Protein AF-0000000076463819 (afdb_homodimer)

InterPro domains:
  IPR004518 NTP pyrophosphohydrolase MazG-like domain [PF03819] (33-99)
  IPR025984 dCTP pyrophosphatase 1 [PIRSF029826] (9-116)
  IPR025984 dCTP pyrophosphatase 1 [cd11537] (16-106)

Structure (mmCIF, N/CA/C/O backbone):
data_AF-0000000076463819-model_v1
#
loop_
_entity.id
_entity.type
_entity.pdbx_description
1 polymer 'dCTP pyrophosphatase 1'
#
loop_
_atom_site.group_PDB
_atom_site.id
_atom_site.type_symbol
_atom_site.label_atom_id
_atom_site.label_alt_id
_atom_site.label_comp_id
_atom_site.label_asym_id
_atom_site.label_entity_id
_atom_site.label_seq_id
_atom_site.pdbx_PDB_ins_code
_atom_site.Cartn_x
_atom_site.Cartn_y
_atom_site.Cartn_z
_atom_site.occupancy
_atom_site.B_iso_or_equiv
_atom_site.auth_seq_id
_atom_site.auth_comp_id
_atom_site.auth_asym_id
_atom_site.auth_atom_id
_atom_site.pdbx_PDB_model_num
ATOM 1 N N . MET A 1 1 ? 14.789 9.945 -30.531 1 23.42 1 MET A N 1
ATOM 2 C CA . MET A 1 1 ? 14.75 10.047 -29.062 1 23.42 1 MET A CA 1
ATOM 3 C C . MET A 1 1 ? 13.336 9.859 -28.547 1 23.42 1 MET A C 1
ATOM 5 O O . MET A 1 1 ? 12.445 10.672 -28.812 1 23.42 1 MET A O 1
ATOM 9 N N . ALA A 1 2 ? 12.758 8.703 -28.5 1 31.77 2 ALA A N 1
ATOM 10 C CA . ALA A 1 2 ? 11.336 8.469 -28.234 1 31.77 2 ALA A CA 1
ATOM 11 C C . ALA A 1 2 ? 10.883 9.211 -26.984 1 31.77 2 ALA A C 1
ATOM 13 O O . ALA A 1 2 ? 11.516 9.109 -25.922 1 31.77 2 ALA A O 1
ATOM 14 N N . GLY A 1 3 ? 10.383 10.383 -27.016 1 29.58 3 GLY A N 1
ATOM 15 C CA . GLY A 1 3 ? 9.992 11.273 -25.938 1 29.58 3 GLY A CA 1
ATOM 16 C C . GLY A 1 3 ? 9.273 10.555 -24.812 1 29.58 3 GLY A C 1
ATOM 17 O O . GLY A 1 3 ? 8.547 9.586 -25.047 1 29.58 3 GLY A O 1
ATOM 18 N N . VAL A 1 4 ? 9.969 10.344 -23.641 1 36.56 4 VAL A N 1
ATOM 19 C CA . VAL A 1 4 ? 9.258 9.812 -22.484 1 36.56 4 VAL A CA 1
ATOM 20 C C . VAL A 1 4 ? 7.828 10.352 -22.453 1 36.56 4 VAL A C 1
ATOM 22 O O . VAL A 1 4 ? 7.617 11.562 -22.469 1 36.56 4 VAL A O 1
ATOM 25 N N . PRO A 1 5 ? 6.918 9.758 -23.141 1 43.47 5 PRO A N 1
ATOM 26 C CA . PRO A 1 5 ? 5.59 10.375 -23.234 1 43.47 5 PRO A CA 1
ATOM 27 C C . PRO A 1 5 ? 5.234 11.188 -22 1 43.47 5 PRO A C 1
ATOM 29 O O . PRO A 1 5 ? 5.805 10.977 -20.922 1 43.47 5 PRO A O 1
ATOM 32 N N . PRO A 1 6 ? 4.387 12.211 -21.953 1 44.84 6 PRO A N 1
ATOM 33 C CA . PRO A 1 6 ? 3.912 13.031 -20.828 1 44.84 6 PRO A CA 1
ATOM 34 C C . PRO A 1 6 ? 3.875 12.266 -19.516 1 44.84 6 PRO A C 1
ATOM 36 O O . PRO A 1 6 ? 3.836 11.031 -19.516 1 44.84 6 PRO A O 1
ATOM 39 N N . GLU A 1 7 ? 4.039 12.984 -18.188 1 50.31 7 GLU A N 1
ATOM 40 C CA . GLU A 1 7 ? 4.324 12.492 -16.844 1 50.31 7 GLU A CA 1
ATOM 41 C C . GLU A 1 7 ? 3.453 11.289 -16.5 1 50.31 7 GLU A C 1
ATOM 43 O O . GLU A 1 7 ? 2.242 11.43 -16.312 1 50.31 7 GLU A O 1
ATOM 48 N N . ALA A 1 8 ? 3.568 10.219 -17.203 1 59.12 8 ALA A N 1
ATOM 49 C CA . ALA A 1 8 ? 2.75 9.008 -17.156 1 59.12 8 ALA A CA 1
ATOM 50 C C . ALA A 1 8 ? 2.441 8.609 -15.711 1 59.12 8 ALA A C 1
ATOM 52 O O . ALA A 1 8 ? 3.348 8.516 -14.883 1 59.12 8 ALA A O 1
ATOM 53 N N . HIS A 1 9 ? 1.231 9.07 -15.172 1 87.88 9 HIS A N 1
ATOM 54 C CA . HIS A 1 9 ? 0.731 8.664 -13.859 1 87.88 9 HIS A CA 1
ATOM 55 C C . HIS A 1 9 ? 0.657 7.148 -13.742 1 87.88 9 HIS A C 1
ATOM 57 O O . HIS A 1 9 ? 0.144 6.477 -14.641 1 87.88 9 HIS A O 1
ATOM 63 N N . VAL A 1 10 ? 1.461 6.645 -12.789 1 96.19 10 VAL A N 1
ATOM 64 C CA . VAL A 1 10 ? 1.474 5.203 -12.555 1 96.19 10 VAL A CA 1
ATOM 65 C C . VAL A 1 10 ? 0.136 4.766 -11.961 1 96.19 10 VAL A C 1
ATOM 67 O O . VAL A 1 10 ? -0.313 5.312 -10.953 1 96.19 10 VAL A O 1
ATOM 70 N N . SER A 1 11 ? -0.501 3.82 -12.656 1 97.69 11 SER A N 1
ATOM 71 C CA . SER A 1 11 ? -1.783 3.316 -12.18 1 97.69 11 SER A CA 1
ATOM 72 C C . SER A 1 11 ? -1.617 1.989 -11.445 1 97.69 11 SER A C 1
ATOM 74 O O . SER A 1 11 ? -0.628 1.282 -11.648 1 97.69 11 SER A O 1
ATOM 76 N N . LEU A 1 12 ? -2.617 1.674 -10.633 1 98.31 12 LEU A N 1
ATOM 77 C CA . LEU A 1 12 ? -2.6 0.397 -9.93 1 98.31 12 LEU A CA 1
ATOM 78 C C . LEU A 1 12 ? -2.68 -0.768 -10.914 1 98.31 12 LEU A C 1
ATOM 80 O O . LEU A 1 12 ? -2.037 -1.801 -10.711 1 98.31 12 LEU A O 1
ATOM 84 N N . ASP A 1 13 ? -3.432 -0.617 -11.977 1 97.25 13 ASP A N 1
ATOM 85 C CA . ASP A 1 13 ? -3.537 -1.647 -13.008 1 97.25 13 ASP A CA 1
ATOM 86 C C . ASP A 1 13 ? -2.189 -1.884 -13.688 1 97.25 13 ASP A C 1
ATOM 88 O O . ASP A 1 13 ? -1.833 -3.023 -13.992 1 97.25 13 ASP A O 1
ATOM 92 N N . GLN A 1 14 ? -1.523 -0.827 -13.945 1 97.5 14 GLN A N 1
ATOM 93 C CA . GLN A 1 14 ? -0.197 -0.943 -14.539 1 97.5 14 GLN A CA 1
ATOM 94 C C . GLN A 1 14 ? 0.743 -1.738 -13.641 1 97.5 14 GLN A C 1
ATOM 96 O O . GLN A 1 14 ? 1.461 -2.625 -14.109 1 97.5 14 GLN A O 1
ATOM 101 N N . LEU A 1 15 ? 0.765 -1.423 -12.367 1 98.38 15 LEU A N 1
ATOM 102 C CA . LEU A 1 15 ? 1.621 -2.135 -11.43 1 98.38 15 LEU A CA 1
ATOM 103 C C . LEU A 1 15 ? 1.223 -3.604 -11.336 1 98.38 15 LEU A C 1
ATOM 105 O O . LEU A 1 15 ? 2.086 -4.48 -11.25 1 98.38 15 LEU A O 1
ATOM 109 N N . LYS A 1 16 ? -0.072 -3.84 -11.336 1 98.25 16 LYS A N 1
ATOM 110 C CA . LYS A 1 16 ? -0.572 -5.211 -11.336 1 98.25 16 LYS A CA 1
ATOM 111 C C . LYS A 1 16 ? -0.005 -6.004 -12.508 1 98.25 16 LYS A C 1
ATOM 113 O O . LYS A 1 16 ? 0.482 -7.125 -12.328 1 98.25 16 LYS A O 1
ATOM 118 N N . GLN A 1 17 ? -0.078 -5.438 -13.641 1 98 17 GLN A N 1
ATOM 119 C CA . GLN A 1 17 ? 0.407 -6.102 -14.852 1 98 17 GLN A CA 1
ATOM 120 C C . GLN A 1 17 ? 1.916 -6.32 -14.781 1 98 17 GLN A C 1
ATOM 122 O O . GLN A 1 17 ? 2.41 -7.391 -15.148 1 98 17 GLN A O 1
ATOM 127 N N . ILE A 1 18 ? 2.607 -5.328 -14.359 1 97.94 18 ILE A N 1
ATOM 128 C CA . ILE A 1 18 ? 4.059 -5.41 -14.234 1 97.94 18 ILE A CA 1
ATOM 129 C C . ILE A 1 18 ? 4.434 -6.539 -13.281 1 97.94 18 ILE A C 1
ATOM 131 O O . ILE A 1 18 ? 5.301 -7.359 -13.586 1 97.94 18 ILE A O 1
ATOM 135 N N . MET A 1 19 ? 3.777 -6.609 -12.141 1 97.81 19 MET A N 1
ATOM 136 C CA . MET A 1 19 ? 4.098 -7.617 -11.133 1 97.81 19 MET A CA 1
ATOM 137 C C . MET A 1 19 ? 3.727 -9.016 -11.625 1 97.81 19 MET A C 1
ATOM 139 O O . MET A 1 19 ? 4.414 -9.984 -11.312 1 97.81 19 MET A O 1
ATOM 143 N N . ASP A 1 20 ? 2.615 -9.086 -12.352 1 97.25 20 ASP A N 1
ATOM 144 C CA . ASP A 1 20 ? 2.219 -10.359 -12.938 1 97.25 20 ASP A CA 1
ATOM 145 C C . ASP A 1 20 ? 3.279 -10.867 -13.914 1 97.25 20 ASP A C 1
ATOM 147 O O . ASP A 1 20 ? 3.691 -12.031 -13.836 1 97.25 20 ASP A O 1
ATOM 151 N N . GLU A 1 21 ? 3.691 -10.008 -14.773 1 97 21 GLU A N 1
ATOM 152 C CA . GLU A 1 21 ? 4.719 -10.367 -15.75 1 97 21 GLU A CA 1
ATOM 153 C C . GLU A 1 21 ? 6.035 -10.719 -15.062 1 97 21 GLU A C 1
ATOM 155 O O . GLU A 1 21 ? 6.703 -11.68 -15.445 1 97 21 GLU A O 1
ATOM 160 N N . PHE A 1 22 ? 6.426 -9.945 -14.094 1 96.62 22 PHE A N 1
ATOM 161 C CA . PHE A 1 22 ? 7.645 -10.164 -13.328 1 96.62 22 PHE A CA 1
ATOM 162 C C . PHE A 1 22 ? 7.652 -11.555 -12.711 1 96.62 22 PHE A C 1
ATOM 164 O O . PHE A 1 22 ? 8.656 -12.266 -12.773 1 96.62 22 PHE A O 1
ATOM 171 N N . ALA A 1 23 ? 6.523 -11.938 -12.109 1 95.88 23 ALA A N 1
ATOM 172 C CA . ALA A 1 23 ? 6.395 -13.242 -11.477 1 95.88 23 ALA A CA 1
ATOM 173 C C . ALA A 1 23 ? 6.434 -14.359 -12.516 1 95.88 23 ALA A C 1
ATOM 175 O O . ALA A 1 23 ? 7.102 -15.375 -12.32 1 95.88 23 ALA A O 1
ATOM 176 N N . LYS A 1 24 ? 5.758 -14.195 -13.641 1 95.62 24 LYS A N 1
ATOM 177 C CA . LYS A 1 24 ? 5.691 -15.195 -14.703 1 95.62 24 LYS A CA 1
ATOM 178 C C . LYS A 1 24 ? 7.07 -15.453 -15.305 1 95.62 24 LYS A C 1
ATOM 180 O O . LYS A 1 24 ? 7.465 -16.609 -15.492 1 95.62 24 LYS A O 1
ATOM 185 N N . GLU A 1 25 ? 7.758 -14.422 -15.508 1 95.62 25 GLU A N 1
ATOM 186 C CA . GLU A 1 25 ? 9.062 -14.508 -16.156 1 95.62 25 GLU A CA 1
ATOM 187 C C . GLU A 1 25 ? 10.062 -15.273 -15.281 1 95.62 25 GLU A C 1
ATOM 189 O O . GLU A 1 25 ? 11.07 -15.766 -15.781 1 95.62 25 GLU A O 1
ATOM 194 N N . ARG A 1 26 ? 9.773 -15.43 -14.016 1 95.44 26 ARG A N 1
ATOM 195 C CA . ARG A 1 26 ? 10.711 -16.016 -13.07 1 95.44 26 ARG A CA 1
ATOM 196 C C . ARG A 1 26 ? 10.109 -17.266 -12.422 1 95.44 26 ARG A C 1
ATOM 198 O O . ARG A 1 26 ? 10.688 -17.828 -11.484 1 95.44 26 ARG A O 1
ATOM 205 N N . ASP A 1 27 ? 8.922 -17.625 -12.852 1 93.62 27 ASP A N 1
ATOM 206 C CA . ASP A 1 27 ? 8.195 -18.797 -12.352 1 93.62 27 ASP A CA 1
ATOM 207 C C . ASP A 1 27 ? 7.953 -18.672 -10.844 1 93.62 27 ASP A C 1
ATOM 209 O O . ASP A 1 27 ? 8.156 -19.641 -10.102 1 93.62 27 ASP A O 1
ATOM 213 N N . TRP A 1 28 ? 7.633 -17.484 -10.422 1 93.88 28 TRP A N 1
ATOM 214 C CA . TRP A 1 28 ? 7.41 -17.203 -9.008 1 93.88 28 TRP A CA 1
ATOM 215 C C . TRP A 1 28 ? 5.934 -17.359 -8.648 1 93.88 28 TRP A C 1
ATOM 217 O O . TRP A 1 28 ? 5.574 -17.391 -7.465 1 93.88 28 TRP A O 1
ATOM 227 N N . GLU A 1 29 ? 5.051 -17.547 -9.602 1 92.44 29 GLU A N 1
ATOM 228 C CA . GLU A 1 29 ? 3.607 -17.578 -9.375 1 92.44 29 GLU A CA 1
ATOM 229 C C . GLU A 1 29 ? 3.225 -18.688 -8.398 1 92.44 29 GLU A C 1
ATOM 231 O O . GLU A 1 29 ? 2.316 -18.516 -7.582 1 92.44 29 GLU A O 1
ATOM 236 N N . GLN A 1 30 ? 3.887 -19.766 -8.516 1 90.38 30 GLN A N 1
ATOM 237 C CA . GLN A 1 30 ? 3.578 -20.922 -7.688 1 90.38 30 GLN A CA 1
ATOM 238 C C . GLN A 1 30 ? 3.812 -20.625 -6.211 1 90.38 30 GLN A C 1
ATOM 240 O O . GLN A 1 30 ? 3.246 -21.281 -5.34 1 90.38 30 GLN A O 1
ATOM 245 N N . PHE A 1 31 ? 4.68 -19.594 -5.898 1 89.38 31 PHE A N 1
ATOM 246 C CA . PHE A 1 31 ? 5.016 -19.234 -4.527 1 89.38 31 PHE A CA 1
ATOM 247 C C . PHE A 1 31 ? 4.164 -18.047 -4.062 1 89.38 31 PHE A C 1
ATOM 249 O O . PHE A 1 31 ? 4.207 -17.672 -2.891 1 89.38 31 PHE A O 1
ATOM 256 N N . HIS A 1 32 ? 3.387 -17.516 -4.984 1 91.94 32 HIS A N 1
ATOM 257 C CA . HIS A 1 32 ? 2.639 -16.312 -4.664 1 91.94 32 HIS A CA 1
ATOM 258 C C . HIS A 1 32 ? 1.216 -16.641 -4.227 1 91.94 32 HIS A C 1
ATOM 260 O O . HIS A 1 32 ? 0.252 -16.266 -4.898 1 91.94 32 HIS A O 1
ATOM 266 N N . SER A 1 33 ? 1.142 -17.266 -3.016 1 94.69 33 SER A N 1
ATOM 267 C CA . SER A 1 33 ? -0.163 -17.406 -2.377 1 94.69 33 SER A CA 1
ATOM 268 C C . SER A 1 33 ? -0.515 -16.156 -1.572 1 94.69 33 SER A C 1
ATOM 270 O O . SER A 1 33 ? 0.374 -15.422 -1.136 1 94.69 33 SER A O 1
ATOM 272 N N . PRO A 1 34 ? -1.796 -15.938 -1.346 1 96.88 34 PRO A N 1
ATOM 273 C CA . PRO A 1 34 ? -2.197 -14.758 -0.57 1 96.88 34 PRO A CA 1
ATOM 274 C C . PRO A 1 34 ? -1.528 -14.703 0.801 1 96.88 34 PRO A C 1
ATOM 276 O O . PRO A 1 34 ? -1.049 -13.641 1.212 1 96.88 34 PRO A O 1
ATOM 279 N N . ARG A 1 35 ? -1.361 -15.773 1.464 1 95.31 35 ARG A N 1
ATOM 280 C CA . ARG A 1 35 ? -0.749 -15.773 2.789 1 95.31 35 ARG A CA 1
ATOM 281 C C . ARG A 1 35 ? 0.743 -15.469 2.703 1 95.31 35 ARG A C 1
ATOM 283 O O . ARG A 1 35 ? 1.284 -14.742 3.535 1 95.31 35 ARG A O 1
ATOM 290 N N . ASN A 1 36 ? 1.399 -16.109 1.697 1 96 36 ASN A N 1
ATOM 291 C CA . ASN A 1 36 ? 2.814 -15.812 1.511 1 96 36 ASN A CA 1
ATOM 292 C C . ASN A 1 36 ? 3.041 -14.336 1.211 1 96 36 ASN A C 1
ATOM 294 O O . ASN A 1 36 ? 3.965 -13.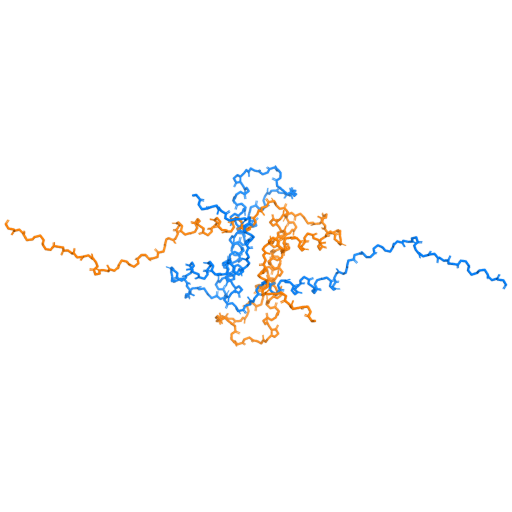727 1.749 1 96 36 ASN A O 1
ATOM 298 N N . LEU A 1 37 ? 2.234 -13.82 0.36 1 97.94 37 LEU A N 1
ATOM 299 C CA . LEU A 1 37 ? 2.357 -12.414 -0.016 1 97.94 37 LEU A CA 1
ATOM 300 C C . LEU A 1 37 ? 2.045 -11.508 1.167 1 97.94 37 LEU A C 1
ATOM 302 O O . LEU A 1 37 ? 2.684 -10.469 1.342 1 97.94 37 LEU A O 1
ATOM 306 N N . LEU A 1 38 ? 1.072 -11.898 1.993 1 98.25 38 LEU A N 1
ATOM 307 C CA . LEU A 1 38 ? 0.79 -11.148 3.211 1 98.25 38 LEU A CA 1
ATOM 308 C C . LEU A 1 38 ? 2.002 -11.133 4.137 1 98.25 38 LEU A C 1
ATOM 310 O O . LEU A 1 38 ? 2.344 -10.102 4.707 1 98.25 38 LEU A O 1
ATOM 314 N N . LEU A 1 39 ? 2.633 -12.289 4.277 1 97.88 39 LEU A N 1
ATOM 315 C CA . LEU A 1 39 ? 3.822 -12.367 5.117 1 97.88 39 LEU A CA 1
ATOM 316 C C . LEU A 1 39 ? 4.93 -11.469 4.574 1 97.88 39 LEU A C 1
ATOM 318 O O . LEU A 1 39 ? 5.609 -10.781 5.344 1 97.88 39 LEU A O 1
ATOM 322 N N . ALA A 1 40 ? 5.117 -11.484 3.289 1 98.25 40 ALA A N 1
ATOM 323 C CA . ALA A 1 40 ? 6.082 -10.586 2.66 1 98.25 40 ALA A CA 1
ATOM 324 C C . ALA A 1 40 ? 5.738 -9.125 2.938 1 98.25 40 ALA A C 1
ATOM 326 O O . ALA A 1 40 ? 6.617 -8.328 3.277 1 98.25 40 ALA A O 1
ATOM 327 N N . LEU A 1 41 ? 4.457 -8.766 2.781 1 98.75 41 LEU A N 1
ATOM 328 C CA . LEU A 1 41 ? 3.988 -7.406 3.043 1 98.75 41 LEU A CA 1
ATOM 329 C C .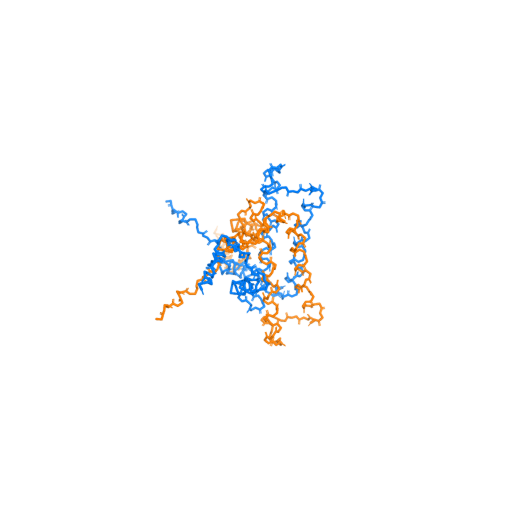 LEU A 1 41 ? 4.305 -6.992 4.477 1 98.75 41 LEU A C 1
ATOM 331 O O . LEU A 1 41 ? 4.828 -5.902 4.711 1 98.75 41 LEU A O 1
ATOM 335 N N . VAL A 1 42 ? 4.031 -7.91 5.43 1 98.75 42 VAL A N 1
ATOM 336 C CA . VAL A 1 42 ? 4.316 -7.645 6.836 1 98.75 42 VAL A CA 1
ATOM 337 C C . VAL A 1 42 ? 5.816 -7.422 7.027 1 98.75 42 VAL A C 1
ATOM 339 O O . VAL A 1 42 ? 6.227 -6.496 7.73 1 98.75 42 VAL A O 1
ATOM 342 N N . GLY A 1 43 ? 6.621 -8.211 6.406 1 98.69 43 GLY A N 1
ATOM 343 C CA . GLY A 1 43 ? 8.062 -8.023 6.465 1 98.69 43 GLY A CA 1
ATOM 344 C C . GLY A 1 43 ? 8.508 -6.672 5.941 1 98.69 43 GLY A C 1
ATOM 345 O O . GLY A 1 43 ? 9.328 -5.996 6.574 1 98.69 43 GLY A O 1
ATOM 346 N N . GLU A 1 44 ? 7.961 -6.293 4.797 1 98.81 44 GLU A N 1
ATOM 347 C CA . GLU A 1 44 ? 8.352 -5.02 4.191 1 98.81 44 GLU A CA 1
ATOM 348 C C . GLU A 1 44 ? 7.898 -3.842 5.051 1 98.81 44 GLU A C 1
ATOM 350 O O . GLU A 1 44 ? 8.578 -2.812 5.105 1 98.81 44 GLU A O 1
ATOM 355 N N . VAL A 1 45 ? 6.73 -3.932 5.664 1 98.81 45 VAL A N 1
ATOM 356 C CA . VAL A 1 45 ? 6.285 -2.881 6.574 1 98.81 45 VAL A CA 1
ATOM 357 C C . VAL A 1 45 ? 7.219 -2.807 7.777 1 98.81 45 VAL A C 1
ATOM 359 O O . VAL A 1 45 ? 7.488 -1.72 8.297 1 98.81 45 VAL A O 1
ATOM 362 N N . GLY A 1 46 ? 7.699 -3.949 8.203 1 98.69 46 GLY A N 1
ATOM 363 C CA . GLY A 1 46 ? 8.742 -3.951 9.219 1 98.69 46 GLY A CA 1
ATOM 364 C C . GLY A 1 46 ? 9.992 -3.201 8.797 1 98.69 46 GLY A C 1
ATOM 365 O O . GLY A 1 46 ? 10.531 -2.402 9.562 1 98.69 46 GLY A O 1
ATOM 366 N N . GLU A 1 47 ? 10.484 -3.5 7.57 1 98.75 47 GLU A N 1
ATOM 367 C CA . GLU A 1 47 ? 11.656 -2.803 7.051 1 98.75 47 GLU A CA 1
ATOM 368 C C . GLU A 1 47 ? 11.398 -1.303 6.934 1 98.75 47 GLU A C 1
ATOM 370 O O . GLU A 1 47 ? 12.273 -0.492 7.25 1 98.75 47 GLU A O 1
ATOM 375 N N . LEU A 1 48 ? 10.258 -0.92 6.5 1 98.69 48 LEU A N 1
ATOM 376 C CA . LEU A 1 48 ? 9.883 0.488 6.449 1 98.69 48 LEU A CA 1
ATOM 377 C C . LEU A 1 48 ? 9.898 1.105 7.844 1 98.69 48 LEU A C 1
ATOM 379 O O . LEU A 1 48 ? 10.422 2.205 8.039 1 98.69 48 LEU A O 1
ATOM 383 N N . SER A 1 49 ? 9.344 0.402 8.812 1 98.44 49 SER A N 1
ATOM 384 C CA . SER A 1 49 ? 9.273 0.888 10.188 1 98.44 49 SER A CA 1
ATOM 385 C C . SER A 1 49 ? 10.672 1.105 10.766 1 98.44 49 SER A C 1
ATOM 387 O O . SER A 1 49 ? 10.891 2.049 11.531 1 98.44 49 SER A O 1
ATOM 389 N N . GLU A 1 50 ? 11.57 0.272 10.43 1 98 50 GLU A N 1
ATOM 390 C CA . GLU A 1 50 ? 12.945 0.368 10.914 1 98 50 GLU A CA 1
ATOM 391 C C . GLU A 1 50 ? 13.562 1.715 10.555 1 98 50 GLU A C 1
ATOM 393 O O . GLU A 1 50 ? 14.352 2.266 11.328 1 98 50 GLU A O 1
ATOM 398 N N . ILE A 1 51 ? 13.227 2.27 9.406 1 97.12 51 ILE A N 1
ATOM 399 C CA . ILE A 1 51 ? 13.789 3.527 8.922 1 97.12 51 ILE A CA 1
ATOM 400 C C . ILE A 1 51 ? 13.43 4.656 9.883 1 97.12 51 ILE A C 1
ATOM 402 O O . ILE A 1 51 ? 14.234 5.562 10.117 1 97.12 51 ILE A O 1
ATOM 406 N N . PHE A 1 52 ? 12.219 4.57 10.492 1 96.88 52 PHE A N 1
ATOM 407 C CA . PHE A 1 52 ? 11.719 5.652 11.328 1 96.88 52 PHE A CA 1
ATOM 408 C C . PHE A 1 52 ? 11.992 5.367 12.805 1 96.88 52 PHE A C 1
ATOM 410 O O . PHE A 1 52 ? 11.789 6.23 13.656 1 96.88 52 PHE A O 1
ATOM 417 N N . GLN A 1 53 ? 12.422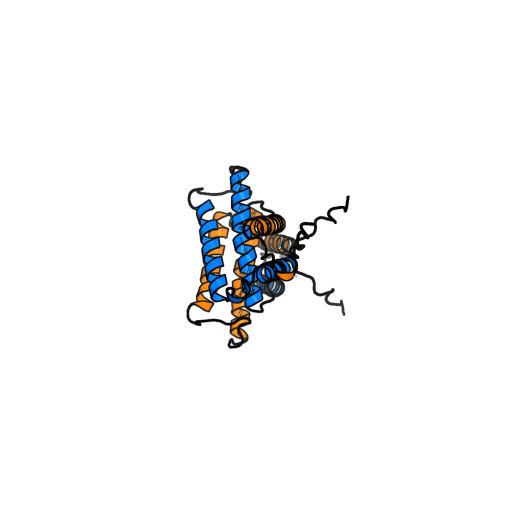 4.129 13.109 1 95.06 53 GLN A N 1
ATOM 418 C CA . GLN A 1 53 ? 12.461 3.623 14.477 1 95.06 53 GLN A CA 1
ATOM 419 C C . GLN A 1 53 ? 13.227 4.57 15.398 1 95.06 53 GLN A C 1
ATOM 421 O O . GLN A 1 53 ? 12.805 4.836 16.516 1 95.06 53 GLN A O 1
ATOM 426 N N . TRP A 1 54 ? 14.367 5.273 14.859 1 90.69 54 TRP A N 1
ATOM 427 C CA . TRP A 1 54 ? 15.219 6.062 15.742 1 90.69 54 TRP A CA 1
ATOM 428 C C . TRP A 1 54 ? 15.297 7.508 15.258 1 90.69 54 TRP A C 1
ATOM 430 O O . TRP A 1 54 ? 16.234 8.234 15.609 1 90.69 54 TRP A O 1
ATOM 440 N N . LYS A 1 55 ? 14.445 8.039 14.461 1 90.69 55 LYS A N 1
ATOM 441 C CA . LYS A 1 55 ? 14.484 9.391 13.898 1 90.69 55 LYS A CA 1
ATOM 442 C C . LYS A 1 55 ? 13.68 10.367 14.758 1 90.69 55 LYS A C 1
ATOM 444 O O . LYS A 1 55 ? 13.766 11.578 14.562 1 90.69 55 LYS A O 1
ATOM 449 N N . GLY A 1 56 ? 13.109 9.969 15.844 1 86.12 56 GLY A N 1
ATOM 450 C CA . GLY A 1 56 ? 12.219 10.875 16.547 1 86.12 56 GLY A CA 1
ATOM 451 C C . GLY A 1 56 ? 11.07 11.375 15.68 1 86.12 56 GLY A C 1
ATOM 452 O O . GLY A 1 56 ? 10.602 10.664 14.789 1 86.12 56 GLY A O 1
ATOM 453 N N . GLU A 1 57 ? 10.711 12.758 15.891 1 88.38 57 GLU A N 1
ATOM 454 C CA . GLU A 1 57 ? 9.633 13.305 15.07 1 88.38 57 GLU A CA 1
ATOM 455 C C . GLU A 1 57 ? 10.141 13.688 13.68 1 88.38 57 GLU A C 1
ATOM 457 O O . GLU A 1 57 ? 11.211 14.273 13.547 1 88.38 57 GLU A O 1
ATOM 462 N N . VAL A 1 58 ? 9.445 13.234 12.758 1 90.88 58 VAL A N 1
ATOM 463 C CA . VAL A 1 58 ? 9.828 13.469 11.367 1 90.88 58 VAL A CA 1
ATOM 464 C C . VAL A 1 58 ? 8.852 14.445 10.719 1 90.88 58 VAL A C 1
ATOM 466 O O . VAL A 1 58 ? 7.672 14.133 10.539 1 90.88 58 VAL A O 1
ATOM 469 N N . PRO A 1 59 ? 9.375 15.57 10.391 1 90.75 59 PRO A N 1
ATOM 470 C CA . PRO A 1 59 ? 8.492 16.547 9.766 1 90.75 59 PRO A CA 1
ATOM 471 C C . PRO A 1 59 ? 8.133 16.188 8.328 1 90.75 59 PRO A C 1
ATOM 473 O O . PRO A 1 59 ? 8.797 15.344 7.715 1 90.75 59 PRO A O 1
ATOM 476 N N . LYS A 1 60 ? 7.117 16.844 7.84 1 92 60 LYS A N 1
ATOM 477 C CA . LYS A 1 60 ? 6.707 16.672 6.449 1 92 60 LYS A CA 1
ATOM 478 C C . LYS A 1 60 ? 7.859 16.969 5.496 1 92 60 LYS A C 1
ATOM 480 O O . LYS A 1 60 ? 8.602 17.938 5.691 1 92 60 LYS A O 1
ATOM 485 N N . GLY A 1 61 ? 7.977 16.094 4.555 1 91.38 61 GLY A N 1
ATOM 486 C CA . GLY A 1 61 ? 8.961 16.312 3.51 1 91.38 61 GLY A CA 1
ATOM 487 C C . GLY A 1 61 ? 10.352 15.82 3.889 1 91.38 61 GLY A C 1
ATOM 488 O O . GLY A 1 61 ? 11.266 15.828 3.061 1 91.38 61 GLY A O 1
ATOM 489 N N . LEU A 1 62 ? 10.578 15.469 5.09 1 92.5 62 LEU A N 1
ATOM 490 C CA . LEU A 1 62 ? 11.844 14.898 5.535 1 92.5 62 LEU A CA 1
ATOM 491 C C . LEU A 1 62 ? 12.992 15.875 5.312 1 92.5 62 LEU A C 1
ATOM 493 O O . LEU A 1 62 ? 14.039 15.5 4.766 1 92.5 62 LEU A O 1
ATOM 497 N N . LEU A 1 63 ? 12.836 17.062 5.629 1 87.25 63 LEU A N 1
ATOM 498 C CA . LEU A 1 63 ? 13.734 18.156 5.316 1 87.25 63 LEU A CA 1
ATOM 499 C C . LEU A 1 63 ? 15.141 17.891 5.852 1 87.25 63 LEU A C 1
ATOM 501 O O . LEU A 1 63 ? 16.125 18.297 5.25 1 87.25 63 LEU A O 1
ATOM 505 N N . ASP A 1 64 ? 15.359 17.172 6.898 1 89.5 64 ASP A N 1
ATOM 506 C CA . ASP A 1 64 ? 16.672 16.953 7.52 1 89.5 64 ASP A CA 1
ATOM 507 C C . ASP A 1 64 ? 17.25 15.602 7.094 1 89.5 64 ASP A C 1
ATOM 509 O O . ASP A 1 64 ? 18.266 15.164 7.633 1 89.5 64 ASP A O 1
ATOM 513 N N . TRP A 1 65 ? 16.641 14.953 6.145 1 93.94 65 TRP A N 1
ATOM 514 C CA . TRP A 1 65 ? 17.125 13.648 5.707 1 93.94 65 TRP A CA 1
ATOM 515 C C . TRP A 1 65 ? 18.078 13.789 4.531 1 93.94 65 TRP A C 1
ATOM 517 O O . TRP A 1 65 ? 17.875 14.625 3.65 1 93.94 65 TRP A O 1
ATOM 527 N N . LYS A 1 66 ? 19.062 12.977 4.539 1 94.75 66 LYS A N 1
ATOM 528 C CA . LYS A 1 66 ? 19.969 12.898 3.395 1 94.75 66 LYS A CA 1
ATOM 529 C C . LYS A 1 66 ? 19.281 12.266 2.188 1 94.75 66 LYS A C 1
ATOM 531 O O . LYS A 1 66 ? 18.344 11.492 2.342 1 94.75 66 LYS A O 1
ATOM 536 N N . GLU A 1 67 ? 19.766 12.594 1.014 1 94.5 67 GLU A N 1
ATOM 537 C CA . GLU A 1 67 ? 19.203 12.07 -0.223 1 94.5 67 GLU A CA 1
ATOM 538 C C . GLU A 1 67 ? 19.219 10.547 -0.231 1 94.5 67 GLU A C 1
ATOM 540 O O . GLU A 1 67 ? 18.25 9.914 -0.658 1 94.5 67 GLU A O 1
ATOM 545 N N . GLU A 1 68 ? 20.297 9.953 0.283 1 95.94 68 GLU A N 1
ATOM 546 C CA . GLU A 1 68 ? 20.406 8.5 0.317 1 95.94 68 GLU A CA 1
ATOM 547 C C . GLU A 1 68 ? 19.344 7.887 1.213 1 95.94 68 GLU A C 1
ATOM 549 O O . GLU A 1 68 ? 18.844 6.789 0.936 1 95.94 68 GLU A O 1
ATOM 554 N N . GLU A 1 69 ? 18.969 8.547 2.268 1 95.88 69 GLU A N 1
ATOM 555 C CA . GLU A 1 69 ? 17.938 8.07 3.17 1 95.88 69 GLU A CA 1
ATOM 556 C C . GLU A 1 69 ? 16.562 8.125 2.51 1 95.88 69 GLU A C 1
ATOM 558 O O . GLU A 1 69 ? 15.75 7.215 2.678 1 95.88 69 GLU A O 1
ATOM 563 N N . LYS A 1 70 ? 16.375 9.141 1.756 1 95.81 70 LYS A N 1
ATOM 564 C CA . LYS A 1 70 ? 15.102 9.297 1.059 1 95.81 70 LYS A CA 1
ATOM 565 C C . LYS A 1 70 ? 14.945 8.242 -0.036 1 95.81 70 LYS A C 1
ATOM 567 O O . LYS A 1 70 ? 13.852 7.711 -0.238 1 95.81 70 LYS A O 1
ATOM 572 N N . VAL A 1 71 ? 16.016 8.039 -0.722 1 96.94 71 VAL A N 1
ATOM 573 C CA . VAL A 1 71 ? 16 6.996 -1.741 1 96.94 71 VAL A CA 1
ATOM 574 C C . VAL A 1 71 ? 15.695 5.648 -1.097 1 96.94 71 VAL A C 1
ATOM 576 O O . VAL A 1 71 ? 14.867 4.887 -1.598 1 96.94 71 VAL A O 1
ATOM 579 N N . HIS A 1 72 ? 16.406 5.363 0.007 1 97.75 72 HIS A N 1
ATOM 580 C CA . HIS A 1 72 ? 16.172 4.121 0.735 1 97.75 72 HIS A CA 1
ATOM 581 C C . HIS A 1 72 ? 14.719 4.023 1.209 1 97.75 72 HIS A C 1
ATOM 583 O O . HIS A 1 72 ? 14.102 2.961 1.111 1 97.75 72 HIS A O 1
ATOM 589 N N . LEU A 1 73 ? 14.164 5.121 1.682 1 98.31 73 LEU A N 1
ATOM 590 C CA . LEU A 1 73 ? 12.758 5.18 2.082 1 98.31 73 LEU A CA 1
ATOM 591 C C . LEU A 1 73 ? 11.844 4.859 0.903 1 98.31 73 LEU A C 1
ATOM 593 O O . LEU A 1 73 ? 10.906 4.07 1.034 1 98.31 73 LEU A O 1
ATOM 597 N N . GLY A 1 74 ? 12.125 5.465 -0.221 1 98.5 74 GLY A N 1
ATOM 598 C CA . GLY A 1 74 ? 11.352 5.191 -1.422 1 98.5 74 GLY A CA 1
ATOM 599 C C . GLY A 1 74 ? 11.352 3.727 -1.812 1 98.5 74 GLY A C 1
ATOM 600 O O . GLY A 1 74 ? 10.344 3.201 -2.281 1 98.5 74 GLY A O 1
ATOM 601 N N . GLU A 1 75 ? 12.484 3.111 -1.593 1 98.62 75 GLU A N 1
ATOM 602 C CA . GLU A 1 75 ? 12.602 1.689 -1.909 1 98.62 75 GLU A CA 1
ATOM 603 C C . GLU A 1 75 ? 11.711 0.849 -1.001 1 98.62 75 GLU A C 1
ATOM 605 O O . GLU A 1 75 ? 11.008 -0.052 -1.471 1 98.62 75 GLU A O 1
ATOM 610 N N . GLU A 1 76 ? 11.719 1.144 0.281 1 98.81 76 GLU A N 1
ATOM 611 C CA . GLU A 1 76 ? 10.914 0.357 1.207 1 98.81 76 GLU A CA 1
ATOM 612 C C . GLU A 1 76 ? 9.422 0.644 1.021 1 98.81 76 GLU A C 1
ATOM 614 O O . GLU A 1 76 ? 8.594 -0.263 1.113 1 98.81 76 GLU A O 1
ATOM 619 N N . LEU A 1 77 ? 9.086 1.914 0.768 1 98.88 77 LEU A N 1
ATOM 620 C CA . LEU A 1 77 ? 7.703 2.248 0.435 1 98.88 77 LEU A CA 1
ATOM 621 C C . LEU A 1 77 ? 7.242 1.48 -0.801 1 98.88 77 LEU A C 1
ATOM 623 O O . LEU A 1 77 ? 6.113 0.985 -0.844 1 98.88 77 LEU A O 1
ATOM 627 N N . SER A 1 78 ? 8.102 1.389 -1.757 1 98.88 78 SER A N 1
ATOM 628 C CA . SER A 1 78 ? 7.809 0.689 -3.002 1 98.88 78 SER A CA 1
ATOM 629 C C . SER A 1 78 ? 7.566 -0.796 -2.758 1 98.88 78 SER A C 1
ATOM 631 O O . SER A 1 78 ? 6.637 -1.38 -3.32 1 98.88 78 SER A O 1
ATOM 633 N N . ASP A 1 79 ? 8.422 -1.401 -1.908 1 98.88 79 ASP A N 1
ATOM 634 C CA . ASP A 1 79 ? 8.25 -2.82 -1.609 1 98.88 79 ASP A CA 1
ATOM 635 C C . ASP A 1 79 ? 6.871 -3.086 -1.001 1 98.88 79 ASP A C 1
ATOM 637 O O . ASP A 1 79 ? 6.203 -4.055 -1.367 1 98.88 79 ASP A O 1
ATOM 641 N N . VAL A 1 80 ? 6.434 -2.238 -0.102 1 98.94 80 VAL A N 1
ATOM 642 C CA . VAL A 1 80 ? 5.109 -2.371 0.497 1 98.94 80 VAL A CA 1
ATOM 643 C C . VAL A 1 80 ? 4.039 -2.268 -0.587 1 98.94 80 VAL A C 1
ATOM 645 O O . VAL A 1 80 ? 3.135 -3.104 -0.658 1 98.94 80 VAL A O 1
ATOM 648 N N . LEU A 1 81 ? 4.145 -1.294 -1.455 1 98.94 81 LEU A N 1
ATOM 649 C CA . LEU A 1 81 ? 3.164 -1.088 -2.516 1 98.94 81 LEU A CA 1
ATOM 650 C C . LEU A 1 81 ? 3.104 -2.297 -3.443 1 98.94 81 LEU A C 1
ATOM 652 O O . LEU A 1 81 ? 2.018 -2.781 -3.771 1 98.94 81 LEU A O 1
ATOM 656 N N . LEU A 1 82 ? 4.238 -2.791 -3.867 1 98.81 82 LEU A N 1
ATOM 657 C CA . LEU A 1 82 ? 4.301 -3.861 -4.855 1 98.81 82 LEU A CA 1
ATOM 658 C C . LEU A 1 82 ? 3.73 -5.156 -4.293 1 98.81 82 LEU A C 1
ATOM 660 O O . LEU A 1 82 ? 2.973 -5.852 -4.973 1 98.81 82 LEU A O 1
ATOM 664 N N . TYR A 1 83 ? 4.016 -5.457 -3.006 1 98.75 83 TYR A N 1
ATOM 665 C CA . TYR A 1 83 ? 3.438 -6.656 -2.416 1 98.75 83 TYR A CA 1
ATOM 666 C C . TYR A 1 83 ? 1.941 -6.48 -2.18 1 98.75 83 TYR A C 1
ATOM 668 O O . TYR A 1 83 ? 1.172 -7.438 -2.287 1 98.75 83 TYR A O 1
ATOM 676 N N . LEU A 1 84 ? 1.545 -5.277 -1.82 1 98.88 84 LEU A N 1
ATOM 677 C CA . LEU A 1 84 ? 0.123 -5.004 -1.646 1 98.88 84 LEU A CA 1
ATOM 678 C C . LEU A 1 84 ? -0.637 -5.219 -2.951 1 98.88 84 LEU A C 1
ATOM 680 O O . LEU A 1 84 ? -1.697 -5.848 -2.961 1 98.88 84 LEU A O 1
ATOM 684 N N . VAL A 1 85 ? -0.134 -4.691 -4.035 1 98.75 85 VAL A N 1
ATOM 685 C CA . VAL A 1 85 ? -0.751 -4.82 -5.348 1 98.75 85 VAL A CA 1
ATOM 686 C C . VAL A 1 85 ? -0.809 -6.289 -5.754 1 98.75 85 VAL A C 1
ATOM 688 O O . VAL A 1 85 ? -1.841 -6.77 -6.227 1 98.75 85 VAL A O 1
ATOM 691 N N . ARG A 1 86 ? 0.319 -7.023 -5.539 1 98.56 86 ARG A N 1
ATOM 692 C CA . ARG A 1 86 ? 0.357 -8.438 -5.898 1 98.56 86 ARG A CA 1
ATOM 693 C C . ARG A 1 86 ? -0.621 -9.25 -5.051 1 98.56 86 ARG A C 1
ATOM 695 O O . ARG A 1 86 ? -1.316 -10.125 -5.566 1 98.56 86 ARG A O 1
ATOM 702 N N . LEU A 1 87 ? -0.687 -8.938 -3.771 1 98.56 87 LEU A N 1
ATOM 703 C CA . LEU A 1 87 ? -1.617 -9.617 -2.875 1 98.56 87 LEU A CA 1
ATOM 704 C C . LEU A 1 87 ? -3.059 -9.391 -3.318 1 98.56 87 LEU A C 1
ATOM 706 O O . LEU A 1 87 ? -3.84 -10.336 -3.412 1 98.56 87 LEU A O 1
ATOM 710 N N . SER A 1 88 ? -3.404 -8.125 -3.578 1 98.62 88 SER A N 1
ATOM 711 C CA . SER A 1 88 ? -4.758 -7.816 -4.023 1 98.62 88 SER A CA 1
ATOM 712 C C . SER A 1 88 ? -5.105 -8.586 -5.297 1 98.62 88 SER A C 1
ATOM 714 O O . SER A 1 88 ? -6.215 -9.102 -5.43 1 98.62 88 SER A O 1
ATOM 716 N N . ASP A 1 89 ? -4.168 -8.641 -6.172 1 97.69 89 ASP A N 1
ATOM 717 C CA . ASP A 1 89 ? -4.359 -9.352 -7.43 1 97.69 89 ASP A CA 1
ATOM 718 C C . ASP A 1 89 ? -4.598 -10.844 -7.184 1 97.69 89 ASP A C 1
ATOM 720 O O . ASP A 1 89 ? -5.523 -11.43 -7.746 1 97.69 89 ASP A O 1
ATOM 724 N N . MET A 1 90 ? -3.795 -11.453 -6.352 1 97.25 90 MET A N 1
ATOM 725 C CA . MET A 1 90 ? -3.916 -12.883 -6.047 1 97.25 90 MET A CA 1
ATOM 726 C C . MET A 1 90 ? -5.23 -13.172 -5.328 1 97.25 90 MET A C 1
ATOM 728 O O . MET A 1 90 ? -5.758 -14.281 -5.418 1 97.25 90 MET A O 1
ATOM 732 N N . CYS A 1 91 ? -5.805 -12.203 -4.707 1 97.31 91 CYS A N 1
ATOM 733 C CA . CYS A 1 91 ? -7.07 -12.359 -4 1 97.31 91 CYS A CA 1
ATOM 734 C C . CYS A 1 91 ? -8.25 -12.078 -4.926 1 97.31 91 CYS A C 1
ATOM 736 O O . CYS A 1 91 ? -9.406 -12.289 -4.547 1 97.31 91 CYS A O 1
ATOM 738 N N . GLY A 1 92 ? -7.961 -11.508 -6.094 1 96.25 92 GLY A N 1
ATOM 739 C CA . GLY A 1 92 ? -9.023 -11.164 -7.023 1 96.25 92 GLY A CA 1
ATOM 740 C C . GLY A 1 92 ? -9.734 -9.867 -6.668 1 96.25 92 GLY A C 1
ATOM 741 O O . GLY A 1 92 ? -10.906 -9.68 -7.016 1 96.25 92 GLY A O 1
ATOM 742 N N . VAL A 1 93 ? -9.078 -9.055 -5.969 1 97.31 93 VAL A N 1
ATOM 743 C CA . VAL A 1 93 ? -9.656 -7.781 -5.539 1 97.31 93 VAL A CA 1
ATOM 744 C C . VAL A 1 93 ? -9.18 -6.66 -6.461 1 97.31 93 VAL A C 1
ATOM 746 O O . VAL A 1 93 ? -7.984 -6.516 -6.703 1 97.31 93 VAL A O 1
ATOM 749 N N . ASP A 1 94 ? -10.086 -5.91 -7.039 1 97.12 94 ASP A N 1
ATOM 750 C CA . ASP A 1 94 ? -9.75 -4.664 -7.715 1 97.12 94 ASP A CA 1
ATOM 751 C C . ASP A 1 94 ? -9.398 -3.57 -6.711 1 97.12 94 ASP A C 1
ATOM 753 O O . ASP A 1 94 ? -10.281 -2.885 -6.191 1 97.12 94 ASP A O 1
ATOM 757 N N . LEU A 1 95 ? -8.211 -3.371 -6.551 1 98.38 95 LEU A N 1
ATOM 758 C CA . LEU A 1 95 ? -7.723 -2.518 -5.473 1 98.38 95 LEU A CA 1
ATOM 759 C C . LEU A 1 95 ? -8.125 -1.065 -5.703 1 98.38 95 LEU A C 1
ATOM 761 O O . LEU A 1 95 ? -8.445 -0.346 -4.754 1 98.38 95 LEU A O 1
ATOM 765 N N . GLY A 1 96 ? -8.023 -0.601 -6.91 1 97.94 96 GLY A N 1
ATOM 766 C CA . GLY A 1 96 ? -8.438 0.76 -7.219 1 97.94 96 GLY A CA 1
ATOM 767 C C . GLY A 1 96 ? -9.891 1.036 -6.887 1 97.94 96 GLY A C 1
ATOM 768 O O . GLY A 1 96 ? -10.195 2.01 -6.195 1 97.94 96 GLY A O 1
ATOM 769 N N . LYS A 1 97 ? -10.742 0.157 -7.34 1 97.56 97 LYS A N 1
ATOM 770 C CA . LYS A 1 97 ? -12.164 0.302 -7.059 1 97.56 97 LYS A CA 1
ATOM 771 C C . LYS A 1 97 ? -12.445 0.213 -5.559 1 97.56 97 LYS A C 1
ATOM 773 O O . LYS A 1 97 ? -13.234 0.99 -5.023 1 97.56 97 LYS A O 1
ATOM 778 N N . ALA A 1 98 ? -11.867 -0.748 -4.926 1 98.19 98 ALA A N 1
ATOM 779 C CA . ALA A 1 98 ? -12.039 -0.912 -3.484 1 98.19 98 ALA A CA 1
ATOM 780 C C . ALA A 1 98 ? -11.602 0.342 -2.732 1 98.19 98 ALA A C 1
ATOM 782 O O . ALA A 1 98 ? -12.266 0.771 -1.788 1 98.19 98 ALA A O 1
ATOM 783 N N . ALA A 1 99 ? -10.484 0.949 -3.131 1 98.5 99 ALA A N 1
ATOM 784 C CA . ALA A 1 99 ? -9.953 2.145 -2.477 1 98.5 99 ALA A CA 1
ATOM 785 C C . ALA A 1 99 ? -10.914 3.322 -2.633 1 98.5 99 ALA A C 1
ATOM 787 O O . ALA A 1 99 ? -11.172 4.051 -1.673 1 98.5 99 ALA A O 1
ATOM 788 N N . LEU A 1 100 ? -11.383 3.523 -3.816 1 98 100 LEU A N 1
ATOM 789 C CA . LEU A 1 100 ? -12.32 4.617 -4.043 1 98 100 LEU A CA 1
ATOM 790 C C . LEU A 1 100 ? -13.586 4.426 -3.215 1 98 100 LEU A C 1
ATOM 792 O O . LEU A 1 100 ? -14.102 5.383 -2.635 1 98 100 LEU A O 1
ATOM 796 N N . ARG A 1 101 ? -14.094 3.191 -3.195 1 97.69 101 ARG A N 1
ATOM 797 C CA . ARG A 1 101 ? -15.242 2.889 -2.352 1 97.69 101 ARG A CA 1
ATOM 798 C C . ARG A 1 101 ? -14.938 3.188 -0.886 1 97.69 101 ARG A C 1
ATOM 800 O O . ARG A 1 101 ? -15.781 3.738 -0.173 1 97.69 101 ARG A O 1
ATOM 807 N N . LYS A 1 102 ? -13.781 2.795 -0.439 1 98.38 102 LYS A N 1
ATOM 808 C CA . LYS A 1 102 ? -13.391 3.012 0.952 1 98.38 102 LYS A CA 1
ATOM 809 C C . LYS A 1 102 ? -13.344 4.5 1.285 1 98.38 102 LYS A C 1
ATOM 811 O O . LYS A 1 102 ? -13.75 4.91 2.377 1 98.38 102 LYS A O 1
ATOM 816 N N . VAL A 1 103 ? -12.867 5.312 0.397 1 97.88 103 VAL A N 1
ATOM 817 C CA . VAL A 1 103 ? -12.828 6.758 0.598 1 97.88 103 VAL A CA 1
ATOM 818 C C . VAL A 1 103 ? -14.25 7.293 0.774 1 97.88 103 VAL A C 1
ATOM 820 O O . VAL A 1 103 ? -14.5 8.133 1.645 1 97.88 103 VAL A O 1
ATOM 823 N N . GLN A 1 104 ? -15.109 6.816 -0.084 1 97.25 104 GLN A N 1
ATOM 824 C CA . GLN A 1 104 ? -16.5 7.234 0.025 1 97.25 104 GLN A CA 1
ATOM 825 C C . GLN A 1 104 ? -17.094 6.824 1.369 1 97.25 104 GLN A C 1
ATOM 827 O O . GLN A 1 104 ? -17.812 7.609 2.006 1 97.25 104 GLN A O 1
ATOM 832 N N . LEU A 1 105 ? -16.875 5.621 1.824 1 97.75 105 LEU A N 1
ATOM 833 C CA . LEU A 1 105 ? -17.359 5.148 3.115 1 97.75 105 LEU A CA 1
ATOM 834 C C . LEU A 1 105 ? -16.812 6 4.25 1 97.75 105 LEU A C 1
ATOM 836 O O . LEU A 1 105 ? -17.531 6.34 5.191 1 97.75 105 LEU A O 1
ATOM 840 N N . ASN A 1 106 ? -15.492 6.355 4.141 1 96.75 106 ASN A N 1
ATOM 841 C CA . ASN A 1 106 ? -14.867 7.203 5.152 1 96.75 106 ASN A CA 1
ATOM 842 C C . ASN A 1 106 ? -15.477 8.602 5.164 1 96.75 106 ASN A C 1
ATOM 844 O O . ASN A 1 106 ? -15.594 9.227 6.223 1 96.75 106 ASN A O 1
ATOM 848 N N . ALA A 1 107 ? -15.828 9.078 4.02 1 95.81 107 ALA A N 1
ATOM 849 C CA . ALA A 1 107 ? -16.438 10.406 3.924 1 95.81 107 ALA A CA 1
ATOM 850 C C . ALA A 1 107 ? -17.797 10.43 4.621 1 95.81 107 ALA A C 1
ATOM 852 O O . ALA A 1 107 ? -18.172 11.445 5.223 1 95.81 107 ALA A O 1
ATOM 853 N N . VAL A 1 108 ? -18.547 9.359 4.527 1 96.31 108 VAL A N 1
ATOM 854 C CA . VAL A 1 108 ? -19.828 9.242 5.195 1 96.31 108 VAL A CA 1
ATOM 855 C C . VAL A 1 108 ? -19.625 9.148 6.707 1 96.31 108 VAL A C 1
ATOM 857 O O . VAL A 1 108 ? -20.328 9.82 7.477 1 96.31 108 VAL A O 1
ATOM 860 N N . LYS A 1 109 ? -18.672 8.367 7.148 1 96.38 109 LYS A N 1
ATOM 861 C CA . LYS A 1 109 ? -18.375 8.148 8.562 1 96.38 109 LYS A CA 1
ATOM 862 C C . LYS A 1 109 ? -17.812 9.414 9.211 1 96.38 109 LYS A C 1
ATOM 864 O O . LYS A 1 109 ? -18.094 9.695 10.375 1 96.38 109 LYS A O 1
ATOM 869 N N . TYR A 1 110 ? -16.953 10.102 8.43 1 95.25 110 TYR A N 1
ATOM 870 C CA . TYR A 1 110 ? -16.312 11.344 8.875 1 95.25 110 TYR A CA 1
ATOM 871 C C . TYR A 1 110 ? -16.641 12.492 7.93 1 95.25 110 TYR A C 1
ATOM 873 O O . TYR A 1 110 ? -15.805 12.898 7.125 1 95.25 110 TYR A O 1
ATOM 881 N N . PRO A 1 111 ? -17.828 13.078 8.156 1 93.38 111 PRO A N 1
ATOM 882 C CA . PRO A 1 111 ? -18.234 14.156 7.25 1 93.38 111 PRO A CA 1
ATOM 883 C C . PRO A 1 111 ? -17.359 15.398 7.391 1 93.38 111 PRO A C 1
ATOM 885 O O . PRO A 1 111 ? -16.734 15.602 8.43 1 93.38 111 PRO A O 1
ATOM 888 N N . LYS A 1 112 ? -17.297 16.094 6.277 1 89.88 112 LYS A N 1
ATOM 889 C CA . LYS A 1 112 ? -16.5 17.312 6.285 1 89.88 112 LYS A CA 1
ATOM 890 C C . LYS A 1 112 ? -17.047 18.312 7.293 1 89.88 112 LYS A C 1
ATOM 892 O O . LYS A 1 112 ? -18.25 18.312 7.594 1 89.88 112 LYS A O 1
ATOM 897 N N . LYS A 1 113 ? -16.203 19.062 7.781 1 81.06 113 LYS A N 1
ATOM 898 C CA . LYS A 1 113 ? -16.641 20.109 8.688 1 81.06 113 LYS A CA 1
ATOM 899 C C . LYS A 1 113 ? -17.438 21.188 7.945 1 81.06 113 LYS A C 1
ATOM 901 O O . LYS A 1 113 ? -17.031 21.625 6.863 1 81.06 113 LYS A O 1
ATOM 906 N N . VAL A 1 114 ? -18.719 21.188 8.25 1 70.88 114 VAL A N 1
ATOM 907 C CA . VAL A 1 114 ? -19.547 22.25 7.707 1 70.88 114 VAL A CA 1
ATOM 908 C C . VAL A 1 114 ? -19.328 23.531 8.5 1 70.88 114 VAL A C 1
ATOM 910 O O . VAL A 1 114 ? -19.469 23.547 9.727 1 70.88 114 VAL A O 1
ATOM 913 N N . TYR A 1 115 ? -18.391 24.312 8.016 1 59.25 115 TYR A N 1
ATOM 914 C CA . TYR A 1 115 ? -18.359 25.625 8.68 1 59.25 115 TYR A CA 1
ATOM 915 C C . TYR A 1 115 ? -19.672 26.359 8.477 1 59.25 115 TYR A C 1
ATOM 917 O O . TYR A 1 115 ? -20.109 26.562 7.34 1 59.25 115 TYR A O 1
ATOM 925 N N . GLU A 1 116 ? -20.609 26.078 9.258 1 54.22 116 GLU A N 1
ATOM 926 C CA . GLU A 1 116 ? -21.75 27 9.258 1 54.22 116 GLU A CA 1
ATOM 927 C C . GLU A 1 116 ? -21.297 28.438 9.391 1 54.22 116 GLU A C 1
ATOM 929 O O . GLU A 1 116 ? -20.469 28.766 10.25 1 54.22 116 GLU A O 1
ATOM 934 N N . ASP A 1 117 ? -21.234 29.125 8.328 1 54.56 117 ASP A N 1
ATOM 935 C CA . ASP A 1 117 ? -21.156 30.578 8.492 1 54.56 117 ASP A CA 1
ATOM 936 C C . ASP A 1 117 ? -22.109 31.047 9.594 1 54.56 117 ASP A C 1
ATOM 938 O O . ASP A 1 117 ? -23.328 30.875 9.5 1 54.56 117 ASP A O 1
ATOM 942 N N . PRO A 1 118 ? -21.672 31.188 10.742 1 55.97 118 PRO A N 1
ATOM 943 C CA . PRO A 1 118 ? -22.578 31.734 11.75 1 55.97 118 PRO A CA 1
ATOM 944 C C . PRO A 1 118 ? -23.406 32.906 11.219 1 55.97 118 PRO A C 1
ATOM 946 O O . PRO A 1 118 ? -24.438 33.25 11.812 1 55.97 118 PRO A O 1
ATOM 949 N N . SER A 1 119 ? -22.844 33.625 10.25 1 54.31 119 SER A N 1
ATOM 950 C CA . SER A 1 119 ? -23.516 34.875 9.867 1 54.31 119 SER A CA 1
ATOM 951 C C . SER A 1 119 ? -24.844 34.594 9.195 1 54.31 119 SER A C 1
ATOM 953 O O . SER A 1 119 ? -25.656 35.5 8.977 1 54.31 119 SER A O 1
ATOM 955 N N . SER A 1 120 ? -24.969 33.438 8.633 1 51.38 120 SER A N 1
ATOM 956 C CA . SER A 1 120 ? -26.219 33.281 7.883 1 51.38 120 SER A CA 1
ATOM 957 C C . SER A 1 120 ? -27.391 32.969 8.805 1 51.38 120 SER A C 1
ATOM 959 O O . SER A 1 120 ? -28.484 32.656 8.336 1 51.38 120 SER A O 1
ATOM 961 N N . SER A 1 121 ? -27.109 32.688 10.078 1 49.22 121 SER A N 1
ATOM 962 C CA . SER A 1 121 ? -28.266 32.656 10.953 1 49.22 121 SER A CA 1
ATOM 963 C C . SER A 1 121 ? -28.922 34.031 11.031 1 49.22 121 SER A C 1
ATOM 965 O O . SER A 1 121 ? -28.484 34.875 11.805 1 49.22 121 SER A O 1
ATOM 967 N N . THR A 1 122 ? -29.203 34.688 9.836 1 46.91 122 THR A N 1
ATOM 968 C CA . THR A 1 122 ? -30 35.906 9.875 1 46.91 122 THR A CA 1
ATOM 969 C C . THR A 1 122 ? -31.312 35.656 10.625 1 46.91 122 THR A C 1
ATOM 971 O O . THR A 1 122 ? -32.156 34.906 10.164 1 46.91 122 THR A O 1
ATOM 974 N N . VAL A 1 123 ? -31.266 35.594 11.898 1 49.44 123 VAL A N 1
ATOM 975 C CA . VAL A 1 123 ? -32.469 35.719 12.711 1 49.44 123 VAL A CA 1
ATOM 976 C C . VAL A 1 123 ? -33.281 36.906 12.25 1 49.44 123 VAL A C 1
ATOM 978 O O . VAL A 1 123 ? -32.781 38.062 12.25 1 49.44 123 VAL A O 1
ATOM 981 N N . SER A 1 124 ? -34.094 36.719 11.242 1 46.72 124 SER A N 1
ATOM 982 C CA . SER A 1 124 ? -35.062 37.75 10.898 1 46.72 124 SER A CA 1
ATOM 983 C C . SER A 1 124 ? -35.844 38.219 12.133 1 46.72 124 SER A C 1
ATOM 985 O O . SER A 1 124 ? -36.344 37.406 12.891 1 46.72 124 SER A O 1
ATOM 987 N N . PRO A 1 125 ? -35.469 39.344 12.711 1 46.12 125 PRO A N 1
ATOM 988 C CA . PRO A 1 125 ? -36.281 39.906 13.805 1 46.12 125 PRO A CA 1
ATOM 989 C C . PRO A 1 125 ? -37.781 39.875 13.523 1 46.12 125 PRO A C 1
ATOM 991 O O . PRO A 1 125 ? -38.188 40.219 12.414 1 46.12 125 PRO A O 1
ATOM 994 N N . ASN A 1 126 ? -38.438 38.812 13.867 1 42.66 126 ASN A N 1
ATOM 995 C CA . ASN A 1 126 ? -39.906 38.812 13.836 1 42.66 126 ASN A CA 1
ATOM 996 C C . ASN A 1 126 ? -40.438 40.125 14.414 1 42.66 126 ASN A C 1
ATOM 998 O O . ASN A 1 126 ? -40.188 40.438 15.578 1 42.66 126 ASN A O 1
ATOM 1002 N N . ASN A 1 127 ? -40.438 41.188 13.648 1 40 127 ASN A N 1
ATOM 1003 C CA . ASN A 1 127 ? -41.188 42.375 13.945 1 40 127 ASN A CA 1
ATOM 1004 C C . ASN A 1 127 ? -42.625 42.062 14.352 1 40 127 ASN A C 1
ATOM 1006 O O . ASN A 1 127 ? -43.406 41.594 13.523 1 40 127 ASN A O 1
ATOM 1010 N N . THR A 1 128 ? -42.844 41.438 15.531 1 36.19 128 THR A N 1
ATOM 1011 C CA . THR A 1 128 ? -44.156 41.438 16.125 1 36.19 128 THR A CA 1
ATOM 1012 C C . THR A 1 128 ? -44.781 42.844 16.078 1 36.19 128 THR A C 1
ATOM 1014 O O . THR A 1 128 ? -44.281 43.75 16.719 1 36.19 128 THR A O 1
ATOM 1017 N N . ASN A 1 129 ? -45.25 43.156 14.875 1 32.31 129 ASN A N 1
ATOM 1018 C CA . ASN A 1 129 ? -46.312 44.156 14.875 1 32.31 129 ASN A CA 1
ATOM 1019 C C . ASN A 1 129 ? -47.531 43.688 15.688 1 32.31 129 ASN A C 1
ATOM 1021 O O . ASN A 1 129 ? -47.906 42.531 15.617 1 32.31 129 ASN A O 1
ATOM 1025 N N . MET B 1 1 ? -27.594 10.367 -19.766 1 23.66 1 MET B N 1
ATOM 1026 C CA . MET B 1 1 ? -26.969 9.32 -18.969 1 23.66 1 MET B CA 1
ATOM 1027 C C . MET B 1 1 ? -25.453 9.453 -19 1 23.66 1 MET B C 1
ATOM 1029 O O . MET B 1 1 ? -24.828 9.312 -20.047 1 23.66 1 MET B O 1
ATOM 1033 N N . ALA B 1 2 ? -24.844 10.352 -18.328 1 31.91 2 ALA B N 1
ATOM 1034 C CA . ALA B 1 2 ? -23.422 10.68 -18.484 1 31.91 2 ALA B CA 1
ATOM 1035 C C . ALA B 1 2 ? -22.562 9.422 -18.438 1 31.91 2 ALA B C 1
ATOM 1037 O O . ALA B 1 2 ? -22.703 8.602 -17.516 1 31.91 2 ALA B O 1
ATOM 1038 N N . GLY B 1 3 ? -22.188 8.781 -19.484 1 29.56 3 GLY B N 1
ATOM 1039 C CA . GLY B 1 3 ? -21.484 7.523 -19.594 1 29.56 3 GLY B CA 1
ATOM 1040 C C . GLY B 1 3 ? -20.328 7.398 -18.625 1 29.56 3 GLY B C 1
ATOM 1041 O O . GLY B 1 3 ? -19.703 8.398 -18.25 1 29.56 3 GLY B O 1
ATOM 1042 N N . VAL B 1 4 ? -20.469 6.52 -17.562 1 36.62 4 VAL B N 1
ATOM 1043 C CA . VAL B 1 4 ? -19.328 6.246 -16.688 1 36.62 4 VAL B CA 1
ATOM 1044 C C . VAL B 1 4 ? -18.031 6.27 -17.516 1 36.62 4 VAL B C 1
ATOM 1046 O O . VAL B 1 4 ? -17.906 5.547 -18.5 1 36.62 4 VAL B O 1
ATOM 1049 N N . PRO B 1 5 ? -17.422 7.387 -17.734 1 43.5 5 PRO B N 1
ATOM 1050 C CA . PRO B 1 5 ? -16.281 7.402 -18.656 1 43.5 5 PRO B CA 1
ATOM 1051 C C . PRO B 1 5 ? -15.523 6.078 -18.672 1 43.5 5 PRO B C 1
ATOM 1053 O O . PRO B 1 5 ? -15.602 5.301 -17.719 1 43.5 5 PRO B O 1
ATOM 1056 N N . PRO B 1 6 ? -14.898 5.539 -19.719 1 45.12 6 PRO B N 1
ATOM 1057 C CA . PRO B 1 6 ? -14.102 4.316 -19.828 1 45.12 6 PRO B CA 1
ATOM 1058 C C . PRO B 1 6 ? -13.406 3.943 -18.516 1 45.12 6 PRO B C 1
ATOM 1060 O O . PRO B 1 6 ? -13.203 4.805 -17.656 1 45.12 6 PRO B O 1
ATOM 1063 N N . GLU B 1 7 ? -13.242 2.539 -18.141 1 50.66 7 GLU B N 1
ATOM 1064 C CA . GLU B 1 7 ? -12.875 1.92 -16.875 1 50.66 7 GLU B CA 1
ATOM 1065 C C . GLU B 1 7 ? -11.711 2.656 -16.203 1 50.66 7 GLU B C 1
ATOM 1067 O O . GLU B 1 7 ? -10.594 2.652 -16.734 1 50.66 7 GLU B O 1
ATOM 1072 N N . ALA B 1 8 ? -11.883 3.869 -15.82 1 59.91 8 ALA B N 1
ATOM 1073 C CA . ALA B 1 8 ? -10.898 4.824 -15.305 1 59.91 8 ALA B CA 1
ATOM 1074 C C . ALA B 1 8 ? -9.93 4.148 -14.336 1 59.91 8 ALA B C 1
ATOM 1076 O O . ALA B 1 8 ? -10.359 3.453 -13.414 1 59.91 8 ALA B O 1
ATOM 1077 N N . HIS B 1 9 ? -8.711 3.68 -14.875 1 87.94 9 HIS B N 1
ATOM 1078 C CA . HIS B 1 9 ? -7.629 3.143 -14.055 1 87.94 9 HIS B CA 1
ATOM 1079 C C . HIS B 1 9 ? -7.23 4.125 -12.961 1 87.94 9 HIS B C 1
ATOM 1081 O O . HIS B 1 9 ? -7.039 5.316 -13.227 1 87.94 9 HIS B O 1
ATOM 1087 N N . VAL B 1 10 ? -7.418 3.639 -11.711 1 96.19 10 VAL B N 1
ATOM 1088 C CA . VAL B 1 10 ? -7.059 4.469 -10.57 1 96.19 10 VAL B CA 1
ATOM 1089 C C . VAL B 1 10 ? -5.539 4.613 -10.492 1 96.19 10 VAL B C 1
ATOM 1091 O O . VAL B 1 10 ? -4.816 3.613 -10.484 1 96.19 10 VAL B O 1
ATOM 1094 N N . SER B 1 11 ? -5.094 5.867 -10.508 1 97.69 11 SER B N 1
ATOM 1095 C CA . SER B 1 11 ? -3.66 6.121 -10.43 1 97.69 11 SER B CA 1
ATOM 1096 C C . SER B 1 11 ? -3.246 6.496 -9.008 1 97.69 11 SER B C 1
ATOM 1098 O O . SER B 1 11 ? -4.074 6.941 -8.211 1 97.69 11 SER B O 1
ATOM 1100 N N . LEU B 1 12 ? -1.955 6.34 -8.75 1 98.38 12 LEU B N 1
ATOM 1101 C CA . LEU B 1 12 ? -1.428 6.727 -7.445 1 98.38 12 LEU B CA 1
ATOM 1102 C C . LEU B 1 12 ? -1.556 8.227 -7.227 1 98.38 12 LEU B C 1
ATOM 1104 O O . LEU B 1 12 ? -1.838 8.68 -6.113 1 98.38 12 LEU B O 1
ATOM 1108 N N . ASP B 1 13 ? -1.361 9.008 -8.273 1 97.25 13 ASP B N 1
ATOM 1109 C CA . ASP B 1 13 ? -1.514 10.461 -8.188 1 97.25 13 ASP B CA 1
ATOM 1110 C C . ASP B 1 13 ? -2.951 10.844 -7.84 1 97.25 13 ASP B C 1
ATOM 1112 O O . ASP B 1 13 ? -3.182 11.773 -7.066 1 97.25 13 ASP B O 1
ATOM 1116 N N . GLN B 1 14 ? -3.861 10.172 -8.445 1 97.5 14 GLN B N 1
ATOM 1117 C CA . GLN B 1 14 ? -5.266 10.414 -8.141 1 97.5 14 GLN B CA 1
ATOM 1118 C C . GLN B 1 14 ? -5.562 10.156 -6.668 1 97.5 14 GLN B C 1
ATOM 1120 O O . GLN B 1 14 ? -6.23 10.953 -6.012 1 97.5 14 GLN B O 1
ATOM 1125 N N . LEU B 1 15 ? -5.098 9.055 -6.141 1 98.38 15 LEU B N 1
ATOM 1126 C CA . LEU B 1 15 ? -5.316 8.727 -4.738 1 98.38 15 LEU B CA 1
ATOM 1127 C C . LEU B 1 15 ? -4.648 9.75 -3.826 1 98.38 15 LEU B C 1
ATOM 1129 O O . LEU B 1 15 ? -5.211 10.133 -2.799 1 98.38 15 LEU B O 1
ATOM 1133 N N . LYS B 1 16 ? -3.455 10.156 -4.219 1 98.19 16 LYS B N 1
ATOM 1134 C CA . LYS B 1 16 ? -2.752 11.195 -3.473 1 98.19 16 LYS B CA 1
ATOM 1135 C C . LYS B 1 16 ? -3.605 12.461 -3.354 1 98.19 16 LYS B C 1
ATOM 1137 O O . LYS B 1 16 ? -3.75 13.016 -2.262 1 98.19 16 LYS B O 1
ATOM 1142 N N . GLN B 1 17 ? -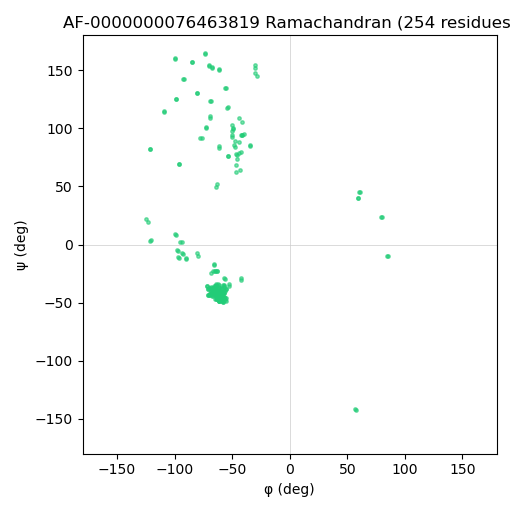4.137 12.875 -4.43 1 98 17 GLN B N 1
ATOM 1143 C CA . GLN B 1 17 ? -4.953 14.086 -4.453 1 98 17 GLN B CA 1
ATOM 1144 C C . GLN B 1 17 ? -6.223 13.906 -3.621 1 98 17 GLN B C 1
ATOM 1146 O O . GLN B 1 17 ? -6.613 14.805 -2.873 1 98 17 GLN B O 1
ATOM 1151 N N . ILE B 1 18 ? -6.828 12.789 -3.779 1 97.88 18 ILE B N 1
ATOM 1152 C CA . ILE B 1 18 ? -8.047 12.492 -3.033 1 97.88 18 ILE B CA 1
ATOM 1153 C C . ILE B 1 18 ? -7.754 12.531 -1.535 1 97.88 18 ILE B C 1
ATOM 1155 O O . ILE B 1 18 ? -8.492 13.148 -0.769 1 97.88 18 ILE B O 1
ATOM 1159 N N . MET B 1 19 ? -6.684 11.906 -1.104 1 97.75 19 MET B N 1
ATOM 1160 C CA . MET B 1 19 ? -6.344 11.836 0.314 1 97.75 19 MET B CA 1
ATOM 1161 C C . MET B 1 19 ? -5.965 13.211 0.849 1 97.75 19 MET B C 1
ATOM 1163 O O . MET B 1 19 ? -6.258 13.539 2.002 1 97.75 19 MET B O 1
ATOM 1167 N N . ASP B 1 20 ? -5.277 13.977 0.001 1 97.19 20 ASP B N 1
ATOM 1168 C CA . ASP B 1 20 ? -4.934 15.344 0.385 1 97.19 20 ASP B CA 1
ATOM 1169 C C . ASP B 1 20 ? -6.188 16.172 0.63 1 97.19 20 ASP B C 1
ATOM 1171 O O . ASP B 1 20 ? -6.301 16.844 1.656 1 97.19 20 ASP B O 1
ATOM 1175 N N . GLU B 1 21 ? -7.09 16.094 -0.288 1 96.94 21 GLU B N 1
ATOM 1176 C CA . GLU B 1 21 ? -8.344 16.828 -0.162 1 96.94 21 GLU B CA 1
ATOM 1177 C C . GLU B 1 21 ? -9.148 16.344 1.04 1 96.94 21 GLU B C 1
ATOM 1179 O O . GLU B 1 21 ? -9.727 17.156 1.773 1 96.94 21 GLU B O 1
ATOM 1184 N N . PHE B 1 22 ? -9.227 15.078 1.225 1 96.5 22 PHE B N 1
ATOM 1185 C CA . PHE B 1 22 ? -9.938 14.461 2.34 1 96.5 22 PHE B CA 1
ATOM 1186 C C . PHE B 1 22 ? -9.414 14.992 3.67 1 96.5 22 PHE B C 1
ATOM 1188 O O . PHE B 1 22 ? -10.203 15.336 4.559 1 96.5 22 PHE B O 1
ATOM 1195 N N . ALA B 1 23 ? -8.094 15.039 3.797 1 95.88 23 ALA B N 1
ATOM 1196 C CA . ALA B 1 23 ? -7.461 15.531 5.02 1 95.88 23 ALA B CA 1
ATOM 1197 C C . ALA B 1 23 ? -7.73 17.016 5.219 1 95.88 23 ALA B C 1
ATOM 1199 O O . ALA B 1 23 ? -8.047 17.453 6.324 1 95.88 23 ALA B O 1
ATOM 1200 N N . LYS B 1 24 ? -7.652 17.812 4.176 1 95.62 24 LYS B N 1
ATOM 1201 C CA . LYS B 1 24 ? -7.855 19.266 4.234 1 95.62 24 LYS B CA 1
ATOM 1202 C C . LYS B 1 24 ? -9.281 19.594 4.656 1 95.62 24 LYS B C 1
ATOM 1204 O O . LYS B 1 24 ? -9.5 20.453 5.516 1 95.62 24 LYS B O 1
ATOM 1209 N N . GLU B 1 25 ? -10.172 18.891 4.117 1 95.62 25 GLU B N 1
ATOM 1210 C CA . GLU B 1 25 ? -11.594 19.156 4.359 1 95.62 25 GLU B CA 1
ATOM 1211 C C . GLU B 1 25 ? -11.961 18.891 5.816 1 95.62 25 GLU B C 1
ATOM 1213 O O . GLU B 1 25 ? -12.977 19.375 6.305 1 95.62 25 GLU B O 1
ATOM 1218 N N . ARG B 1 26 ? -11.133 18.156 6.531 1 95.44 26 ARG B N 1
ATOM 1219 C CA . ARG B 1 26 ? -11.445 17.734 7.895 1 95.44 26 ARG B CA 1
ATOM 1220 C C . ARG B 1 26 ? -10.406 18.25 8.883 1 95.44 26 ARG B C 1
ATOM 1222 O O . ARG B 1 26 ? -10.406 17.875 10.055 1 95.44 26 ARG B O 1
ATOM 1229 N N . ASP B 1 27 ? -9.469 19.031 8.391 1 93.56 27 ASP B N 1
ATOM 1230 C CA . ASP B 1 27 ? -8.398 19.625 9.18 1 93.56 27 ASP B CA 1
ATOM 1231 C C . ASP B 1 27 ? -7.562 18.547 9.859 1 93.56 27 ASP B C 1
ATOM 1233 O O . ASP B 1 27 ? -7.246 18.641 11.047 1 93.56 27 ASP B O 1
ATOM 1237 N N . TRP B 1 28 ? -7.312 17.484 9.125 1 93.81 28 TRP B N 1
ATOM 1238 C CA . TRP B 1 28 ? -6.562 16.344 9.648 1 93.81 28 TRP B CA 1
ATOM 1239 C C . TRP B 1 28 ? -5.078 16.469 9.328 1 93.81 28 TRP B C 1
ATOM 1241 O O . TRP B 1 28 ? -4.25 15.734 9.867 1 93.81 28 TRP B O 1
ATOM 1251 N N . GLU B 1 29 ? -4.672 17.438 8.539 1 92.31 29 GLU B N 1
ATOM 1252 C CA . GLU B 1 29 ? -3.293 17.578 8.078 1 92.31 29 GLU B CA 1
ATOM 1253 C C . GLU B 1 29 ? -2.328 17.734 9.25 1 92.31 29 GLU B C 1
ATOM 1255 O O . GLU B 1 29 ? -1.209 17.219 9.211 1 92.31 29 GLU B O 1
ATOM 1260 N N . GLN B 1 30 ? -2.762 18.422 10.219 1 90.06 30 GLN B N 1
ATOM 1261 C CA . GLN B 1 30 ? -1.916 18.703 11.375 1 90.06 30 GLN B CA 1
ATOM 1262 C C . GLN B 1 30 ? -1.549 17.406 12.109 1 90.06 30 GLN B C 1
ATOM 1264 O O . GLN B 1 30 ? -0.552 17.359 12.828 1 90.06 30 GLN B O 1
ATOM 1269 N N . PHE B 1 31 ? -2.365 16.328 11.938 1 89.06 31 PHE B N 1
ATOM 1270 C CA . PHE B 1 31 ? -2.148 15.047 12.602 1 89.06 31 PHE B CA 1
ATOM 1271 C C . PHE B 1 31 ? -1.42 14.078 11.688 1 89.06 31 PHE B C 1
ATOM 1273 O O . PHE B 1 31 ? -1.03 12.984 12.109 1 89.06 31 PHE B O 1
ATOM 1280 N N . HIS B 1 32 ? -1.217 14.508 10.453 1 91.81 32 HIS B N 1
ATOM 1281 C CA . HIS B 1 32 ? -0.644 13.594 9.477 1 91.81 32 HIS B CA 1
ATOM 1282 C C . HIS B 1 32 ? 0.864 13.789 9.359 1 91.81 32 HIS B C 1
ATOM 1284 O O . HIS B 1 32 ? 1.362 14.18 8.297 1 91.81 32 HIS B O 1
ATOM 1290 N N . SER B 1 33 ? 1.555 13.391 10.469 1 94.56 33 SER B N 1
ATOM 1291 C CA . SER B 1 33 ? 3.008 13.281 10.375 1 94.56 33 SER B CA 1
ATOM 1292 C C . SER B 1 33 ? 3.426 11.93 9.82 1 94.56 33 SER B C 1
ATOM 1294 O O . SER B 1 33 ? 2.688 10.945 9.938 1 94.56 33 SER B O 1
ATOM 1296 N N . PRO B 1 34 ? 4.617 11.867 9.25 1 96.81 34 PRO B N 1
ATOM 1297 C CA . PRO B 1 34 ? 5.082 10.586 8.695 1 96.81 34 PRO B CA 1
ATOM 1298 C C . PRO B 1 34 ? 5.062 9.461 9.727 1 96.81 34 PRO B C 1
ATOM 1300 O O . PRO B 1 34 ? 4.609 8.352 9.43 1 96.81 34 PRO B O 1
ATOM 1303 N N . ARG B 1 35 ? 5.395 9.711 10.93 1 95.31 35 ARG B N 1
ATOM 1304 C CA . ARG B 1 35 ? 5.418 8.672 11.953 1 95.31 35 ARG B CA 1
ATOM 1305 C C . ARG B 1 35 ? 4.004 8.234 12.328 1 95.31 35 ARG B C 1
ATOM 1307 O O . ARG B 1 35 ? 3.746 7.047 12.523 1 95.31 35 ARG B O 1
ATOM 1314 N N . ASN B 1 36 ? 3.121 9.266 12.477 1 96 36 ASN B N 1
ATOM 1315 C CA . ASN B 1 36 ? 1.734 8.914 12.766 1 96 36 ASN B CA 1
ATOM 1316 C C . ASN B 1 36 ? 1.127 8.062 11.656 1 96 36 ASN B C 1
ATOM 1318 O O . ASN B 1 36 ? 0.423 7.09 11.93 1 96 36 ASN B O 1
ATOM 1322 N N . LEU B 1 37 ? 1.378 8.453 10.469 1 97.94 37 LEU B N 1
ATOM 1323 C CA . LEU B 1 37 ? 0.843 7.723 9.32 1 97.94 37 LEU B CA 1
ATOM 1324 C C . LEU B 1 37 ? 1.451 6.328 9.234 1 97.94 37 LEU B C 1
ATOM 1326 O O . LEU B 1 37 ? 0.764 5.367 8.875 1 97.94 37 LEU B O 1
ATOM 1330 N N . LEU B 1 38 ? 2.736 6.207 9.562 1 98.25 38 LEU B N 1
ATOM 1331 C CA . LEU B 1 38 ? 3.359 4.891 9.625 1 98.25 38 LEU B CA 1
ATOM 1332 C C . LEU B 1 38 ? 2.676 4.008 10.664 1 98.25 38 LEU B C 1
ATOM 1334 O O . LEU B 1 38 ? 2.422 2.828 10.414 1 98.25 38 LEU B O 1
ATOM 1338 N N . LEU B 1 39 ? 2.396 4.59 11.82 1 97.81 39 LEU B N 1
ATOM 1339 C CA . LEU B 1 39 ? 1.714 3.836 12.867 1 97.81 39 LEU B CA 1
ATOM 1340 C C . LEU B 1 39 ? 0.335 3.383 12.398 1 97.81 39 LEU B C 1
ATOM 1342 O O . LEU B 1 39 ? -0.069 2.246 12.648 1 97.81 39 LEU B O 1
ATOM 1346 N N . ALA B 1 40 ? -0.379 4.258 11.742 1 98.25 40 ALA B N 1
ATOM 1347 C CA . ALA B 1 40 ? -1.671 3.895 11.164 1 98.25 40 ALA B CA 1
ATOM 1348 C C . ALA B 1 40 ? -1.522 2.758 10.156 1 98.25 40 ALA B C 1
ATOM 1350 O O . ALA B 1 40 ? -2.303 1.803 10.172 1 98.25 40 ALA B O 1
ATOM 1351 N N . LEU B 1 41 ? -0.529 2.854 9.273 1 98.75 41 LEU B N 1
ATOM 1352 C CA . LEU B 1 41 ? -0.257 1.821 8.281 1 98.75 41 LEU B CA 1
ATOM 1353 C C . LEU B 1 41 ? -0.005 0.475 8.945 1 98.75 41 LEU B C 1
ATOM 1355 O O . LEU B 1 41 ? -0.577 -0.541 8.547 1 98.75 41 LEU B O 1
ATOM 1359 N N . VAL B 1 42 ? 0.828 0.497 10.023 1 98.75 42 VAL B N 1
ATOM 1360 C CA . VAL B 1 42 ? 1.122 -0.721 10.766 1 98.75 42 VAL B CA 1
ATOM 1361 C C . VAL B 1 42 ? -0.167 -1.29 11.359 1 98.75 42 VAL B C 1
ATOM 1363 O O . VAL B 1 42 ? -0.406 -2.498 11.289 1 98.75 42 VAL B O 1
ATOM 1366 N N . GLY B 1 43 ? -0.995 -0.46 11.898 1 98.69 43 GLY B N 1
ATOM 1367 C CA . GLY B 1 43 ? -2.281 -0.901 12.414 1 98.69 43 GLY B CA 1
ATOM 1368 C C . GLY B 1 43 ? -3.152 -1.558 11.359 1 98.69 43 GLY B C 1
ATOM 1369 O O . GLY B 1 43 ? -3.729 -2.621 11.602 1 98.69 43 GLY B O 1
ATOM 1370 N N . GLU B 1 44 ? -3.232 -0.92 10.203 1 98.81 44 GLU B N 1
ATOM 1371 C CA . GLU B 1 44 ? -4.074 -1.449 9.141 1 98.81 44 GLU B CA 1
ATOM 1372 C C . GLU B 1 44 ? -3.529 -2.777 8.617 1 98.81 44 GLU B C 1
ATOM 1374 O O . GLU B 1 44 ? -4.301 -3.654 8.219 1 98.81 44 GLU B O 1
ATOM 1379 N N . VAL B 1 45 ? -2.213 -2.928 8.531 1 98.81 45 VAL B N 1
ATOM 1380 C CA . VAL B 1 45 ? -1.63 -4.207 8.133 1 98.81 45 VAL B CA 1
ATOM 1381 C C . VAL B 1 45 ? -1.961 -5.273 9.172 1 98.81 45 VAL B C 1
ATOM 1383 O O . VAL B 1 45 ? -2.184 -6.434 8.828 1 98.81 45 VAL B O 1
ATOM 1386 N N . GLY B 1 46 ? -1.982 -4.867 10.414 1 98.69 46 GLY B N 1
ATOM 1387 C CA . GLY B 1 46 ? -2.471 -5.77 11.445 1 98.69 46 GLY B CA 1
ATOM 1388 C C . GLY B 1 46 ? -3.896 -6.227 11.211 1 98.69 46 GLY B C 1
ATOM 1389 O O . GLY B 1 46 ? -4.199 -7.418 11.32 1 98.69 46 GLY B O 1
ATOM 1390 N N . GLU B 1 47 ? -4.812 -5.262 10.922 1 98.75 47 GLU B N 1
ATOM 1391 C CA . GLU B 1 47 ? -6.203 -5.602 10.641 1 98.75 47 GLU B CA 1
ATOM 1392 C C . GLU B 1 47 ? -6.309 -6.504 9.414 1 98.75 47 GLU B C 1
ATOM 1394 O O . GLU B 1 47 ? -7.098 -7.453 9.398 1 98.75 47 GLU B O 1
ATOM 1399 N N . LEU B 1 48 ? -5.551 -6.258 8.406 1 98.69 48 LEU B N 1
ATOM 1400 C CA . LEU B 1 48 ? -5.504 -7.125 7.234 1 98.69 48 LEU B CA 1
ATOM 1401 C C . LEU B 1 48 ? -5.043 -8.531 7.613 1 98.69 48 LEU B C 1
ATOM 1403 O O . LEU B 1 48 ? -5.641 -9.516 7.18 1 98.69 48 LEU B O 1
ATOM 1407 N N . SER B 1 49 ? -4.004 -8.617 8.43 1 98.44 49 SER B N 1
ATOM 1408 C CA . SER B 1 49 ? -3.453 -9.906 8.852 1 98.44 49 SER B CA 1
ATOM 1409 C C . SER B 1 49 ? -4.484 -10.719 9.625 1 98.44 49 SER B C 1
ATOM 1411 O O . SER B 1 49 ? -4.531 -11.945 9.5 1 98.44 49 SER B O 1
ATOM 1413 N N . GLU B 1 50 ? -5.27 -10.07 10.398 1 98 50 GLU B N 1
ATOM 1414 C CA . GLU B 1 50 ? -6.293 -10.734 11.195 1 98 50 GLU B CA 1
ATOM 1415 C C . GLU B 1 50 ? -7.25 -11.531 10.312 1 98 50 GLU B C 1
ATOM 1417 O O . GLU B 1 50 ? -7.723 -12.602 10.711 1 98 50 GLU B O 1
ATOM 1422 N N . ILE B 1 51 ? -7.555 -11.055 9.125 1 97.12 51 ILE B N 1
ATOM 1423 C CA . ILE B 1 51 ? -8.492 -11.688 8.211 1 97.12 51 ILE B CA 1
ATOM 1424 C C . ILE B 1 51 ? -7.98 -13.078 7.824 1 97.12 51 ILE B C 1
ATOM 1426 O O . ILE B 1 51 ? -8.766 -14.016 7.672 1 97.12 51 ILE B O 1
ATOM 1430 N N . PHE B 1 52 ? -6.629 -13.203 7.711 1 96.88 52 PHE B N 1
ATOM 1431 C CA . PHE B 1 52 ? -6.031 -14.445 7.227 1 96.88 52 PHE B CA 1
ATOM 1432 C C . PHE B 1 52 ? -5.598 -15.328 8.391 1 96.88 52 PHE B C 1
ATOM 1434 O O . PHE B 1 52 ? -5.219 -16.484 8.195 1 96.88 52 PHE B O 1
ATOM 1441 N N . GLN B 1 53 ? -5.602 -14.766 9.617 1 95.06 53 GLN B N 1
ATOM 1442 C CA . GLN B 1 53 ? -4.957 -15.383 10.773 1 95.06 53 GLN B CA 1
ATOM 1443 C C . GLN B 1 53 ? -5.434 -16.812 10.969 1 95.06 53 GLN B C 1
ATOM 1445 O O . GLN B 1 53 ? -4.629 -17.703 11.258 1 95.06 53 GLN B O 1
ATOM 1450 N N . TRP B 1 54 ? -6.781 -17.156 10.648 1 90.75 54 TRP B N 1
ATOM 1451 C CA . TRP B 1 54 ? -7.312 -18.484 10.961 1 90.75 54 TRP B CA 1
ATOM 1452 C C . TRP B 1 54 ? -7.883 -19.141 9.719 1 90.75 54 TRP B C 1
ATOM 1454 O O . TRP B 1 54 ? -8.719 -20.047 9.812 1 90.75 54 TRP B O 1
ATOM 1464 N N . LYS B 1 55 ? -7.559 -18.812 8.531 1 90.81 55 LYS B N 1
ATOM 1465 C CA . LYS B 1 55 ? -8.102 -19.344 7.289 1 90.81 55 LYS B CA 1
ATOM 1466 C C . LYS B 1 55 ? -7.223 -20.469 6.742 1 90.81 55 LYS B C 1
ATOM 1468 O O . LYS B 1 55 ? -7.605 -21.156 5.797 1 90.81 55 LYS B O 1
ATOM 1473 N N . GLY B 1 56 ? -6.172 -20.859 7.395 1 86.38 56 GLY B N 1
ATOM 1474 C CA . GLY B 1 56 ? -5.266 -21.812 6.781 1 86.38 56 GLY B CA 1
ATOM 1475 C C . GLY B 1 56 ? -4.703 -21.344 5.457 1 86.38 56 GLY B C 1
ATOM 1476 O O . GLY B 1 56 ? -4.527 -20.141 5.246 1 86.38 56 GLY B O 1
ATOM 1477 N N . GLU B 1 57 ? -4.547 -22.359 4.469 1 88.69 57 GLU B N 1
ATOM 1478 C CA . GLU B 1 57 ? -4.039 -21.953 3.162 1 88.69 57 GLU B CA 1
ATOM 1479 C C . GLU B 1 57 ? -5.145 -21.359 2.303 1 88.69 57 GLU B C 1
ATOM 1481 O O . GLU B 1 57 ? -6.262 -21.875 2.264 1 88.69 57 GLU B O 1
ATOM 1486 N N . VAL B 1 58 ? -4.836 -20.25 1.785 1 91.06 58 VAL B N 1
ATOM 1487 C CA . VAL B 1 58 ? -5.809 -19.516 0.986 1 91.06 58 VAL B CA 1
ATOM 1488 C C . VAL B 1 58 ? -5.406 -19.562 -0.486 1 91.06 58 VAL B C 1
ATOM 1490 O O . VAL B 1 58 ? -4.379 -19 -0.87 1 91.06 58 VAL B O 1
ATOM 1493 N N . PRO B 1 59 ? -6.223 -20.203 -1.246 1 90.88 59 PRO B N 1
ATOM 1494 C CA . PRO B 1 59 ? -5.891 -20.281 -2.67 1 90.88 59 PRO B CA 1
ATOM 1495 C C . PRO B 1 59 ? -6.113 -18.953 -3.398 1 90.88 59 PRO B C 1
ATOM 1497 O O . PRO B 1 59 ? -6.809 -18.062 -2.885 1 90.88 59 PRO B O 1
ATOM 1500 N N . LYS B 1 60 ? -5.543 -18.859 -4.555 1 92.31 60 LYS B N 1
ATOM 1501 C CA . LYS B 1 60 ? -5.738 -17.703 -5.41 1 92.31 60 LYS B CA 1
ATOM 1502 C C . LYS B 1 60 ? -7.219 -17.453 -5.684 1 92.31 60 LYS B C 1
ATOM 1504 O O . LYS B 1 60 ? -7.973 -18.406 -5.93 1 92.31 60 LYS B O 1
ATOM 1509 N N . GLY B 1 61 ? -7.555 -16.203 -5.57 1 91.69 61 GLY B N 1
ATOM 1510 C CA . GLY B 1 61 ? -8.914 -15.812 -5.902 1 91.69 61 GLY B CA 1
ATOM 1511 C C . GLY B 1 61 ? -9.891 -16 -4.754 1 91.69 61 GLY B C 1
ATOM 1512 O O . GLY B 1 61 ? -11.055 -15.609 -4.848 1 91.69 61 GLY B O 1
ATOM 1513 N N . LEU B 1 62 ? -9.508 -16.641 -3.711 1 92.69 62 LEU B N 1
ATOM 1514 C CA . LEU B 1 62 ? -10.336 -16.812 -2.518 1 92.69 62 LEU B CA 1
ATOM 1515 C C . LEU B 1 62 ? -11.625 -17.547 -2.844 1 92.69 62 LEU B C 1
ATOM 1517 O O . LEU B 1 62 ? -12.711 -17.094 -2.459 1 92.69 62 LEU B O 1
ATOM 1521 N N . LEU B 1 63 ? -11.578 -18.547 -3.559 1 87.62 63 LEU B N 1
ATOM 1522 C CA . LEU B 1 63 ? -12.719 -19.266 -4.129 1 87.62 63 LEU B CA 1
ATOM 1523 C C . LEU B 1 63 ? -13.68 -19.719 -3.033 1 87.62 63 LEU B C 1
ATOM 1525 O O . LEU B 1 63 ? -14.891 -19.766 -3.248 1 87.62 63 LEU B O 1
ATOM 1529 N N . ASP B 1 64 ? -13.312 -20 -1.839 1 89.62 64 ASP B N 1
ATOM 1530 C CA . ASP B 1 64 ? -14.156 -20.516 -0.772 1 89.62 64 ASP B CA 1
ATOM 1531 C C . ASP B 1 64 ? -14.602 -19.406 0.172 1 89.62 64 ASP B C 1
ATOM 1533 O O . ASP B 1 64 ? -15.195 -19.672 1.221 1 89.62 64 ASP B O 1
ATOM 1537 N N . TRP B 1 65 ? -14.336 -18.188 -0.172 1 94 65 TRP B N 1
ATOM 1538 C CA . TRP B 1 65 ? -14.703 -17.062 0.692 1 94 65 TRP B CA 1
ATOM 1539 C C . TRP B 1 65 ? -16.078 -16.516 0.328 1 94 65 TRP B C 1
ATOM 1541 O O . TRP B 1 65 ? -16.438 -16.438 -0.852 1 94 65 TRP B O 1
ATOM 1551 N N . LYS B 1 66 ? -16.812 -16.141 1.32 1 94.75 66 LYS B N 1
ATOM 1552 C CA . LYS B 1 66 ? -18.078 -15.469 1.097 1 94.75 66 LYS B CA 1
ATOM 1553 C C . LYS B 1 66 ? -17.875 -14.062 0.554 1 94.75 66 LYS B C 1
ATOM 1555 O O . LYS B 1 66 ? -16.812 -13.453 0.782 1 94.75 66 LYS B O 1
ATOM 1560 N N . GLU B 1 67 ? -18.844 -13.562 -0.157 1 94.56 67 GLU B N 1
ATOM 1561 C CA . GLU B 1 67 ? -18.766 -12.227 -0.742 1 94.56 67 GLU B CA 1
ATOM 1562 C C . GLU B 1 67 ? -18.5 -11.172 0.326 1 94.56 67 GLU B C 1
ATOM 1564 O O . GLU B 1 67 ? -17.703 -10.258 0.113 1 94.56 67 GLU B O 1
ATOM 1569 N N . GLU B 1 68 ? -19.141 -11.328 1.496 1 96 68 GLU B N 1
ATOM 1570 C CA . GLU B 1 68 ? -18.953 -10.367 2.58 1 96 68 GLU B CA 1
ATOM 1571 C C . GLU B 1 68 ? -17.5 -10.367 3.072 1 96 68 GLU B C 1
ATOM 1573 O O . GLU B 1 68 ? -16.984 -9.32 3.467 1 96 68 GLU B O 1
ATOM 1578 N N . GLU B 1 69 ? -16.859 -11.492 3.07 1 95.88 69 GLU B N 1
ATOM 1579 C CA . GLU B 1 69 ? -15.461 -11.586 3.486 1 95.88 69 GLU B CA 1
ATOM 1580 C C . GLU B 1 69 ? -14.531 -10.906 2.48 1 95.88 69 GLU B C 1
ATOM 1582 O O . GLU B 1 69 ? -13.57 -10.242 2.867 1 95.88 69 GLU B O 1
ATOM 1587 N N . LYS B 1 70 ? -14.875 -11.047 1.255 1 95.88 70 LYS B N 1
ATOM 1588 C CA . LYS B 1 70 ? -14.07 -10.43 0.204 1 95.88 70 LYS B CA 1
ATOM 1589 C C . LYS B 1 70 ? -14.203 -8.906 0.238 1 95.88 70 LYS B C 1
ATOM 1591 O O . LYS B 1 70 ? -13.219 -8.195 0.027 1 95.88 70 LYS B O 1
ATOM 1596 N N . VAL B 1 71 ? -15.414 -8.5 0.445 1 97 71 VAL B N 1
ATOM 1597 C CA . VAL B 1 71 ? -15.641 -7.062 0.583 1 97 71 VAL B CA 1
ATOM 1598 C C . VAL B 1 71 ? -14.844 -6.523 1.766 1 97 71 VAL B C 1
ATOM 1600 O O . VAL B 1 71 ? -14.18 -5.492 1.653 1 97 71 VAL B O 1
ATOM 1603 N N . HIS B 1 72 ? -14.938 -7.234 2.895 1 97.75 72 HIS B N 1
ATOM 1604 C CA . HIS B 1 72 ? -14.188 -6.836 4.082 1 97.75 72 HIS B CA 1
ATOM 1605 C C . HIS B 1 72 ? -12.688 -6.824 3.811 1 97.75 72 HIS B C 1
ATOM 1607 O O . HIS B 1 72 ? -11.984 -5.902 4.234 1 97.75 72 HIS B O 1
ATOM 1613 N N . LEU B 1 73 ? -12.195 -7.805 3.082 1 98.31 73 LEU B N 1
ATOM 1614 C CA . LEU B 1 73 ? -10.789 -7.855 2.678 1 98.31 73 LEU B CA 1
ATOM 1615 C C . LEU B 1 73 ? -10.43 -6.641 1.833 1 98.31 73 LEU B C 1
ATOM 1617 O O . LEU B 1 73 ? -9.391 -6.008 2.064 1 98.31 73 LEU B O 1
ATOM 1621 N N . GLY B 1 74 ? -11.273 -6.328 0.871 1 98.5 74 GLY B N 1
ATOM 1622 C CA . GLY B 1 74 ? -11.047 -5.152 0.04 1 98.5 74 GLY B CA 1
ATOM 1623 C C . GLY B 1 74 ? -10.945 -3.869 0.839 1 98.5 74 GLY B C 1
ATOM 1624 O O . GLY B 1 74 ? -10.148 -2.986 0.505 1 98.5 74 GLY B O 1
ATOM 1625 N N . GLU B 1 75 ? -11.727 -3.811 1.886 1 98.62 75 GLU B N 1
ATOM 1626 C CA . GLU B 1 75 ? -11.695 -2.629 2.744 1 98.62 75 GLU B CA 1
ATOM 1627 C C . GLU B 1 75 ? -10.359 -2.512 3.475 1 98.62 75 GLU B C 1
ATOM 1629 O O . GLU B 1 75 ? -9.773 -1.429 3.533 1 98.62 75 GLU B O 1
ATOM 1634 N N . GLU B 1 76 ? -9.875 -3.611 4.016 1 98.81 76 GLU B N 1
ATOM 1635 C CA . GLU B 1 76 ? -8.617 -3.561 4.754 1 98.81 76 GLU B CA 1
ATOM 1636 C C . GLU B 1 76 ? -7.434 -3.348 3.812 1 98.81 76 GLU B C 1
ATOM 1638 O O . GLU B 1 76 ? -6.492 -2.629 4.145 1 98.81 76 GLU B O 1
ATOM 1643 N N . LEU B 1 7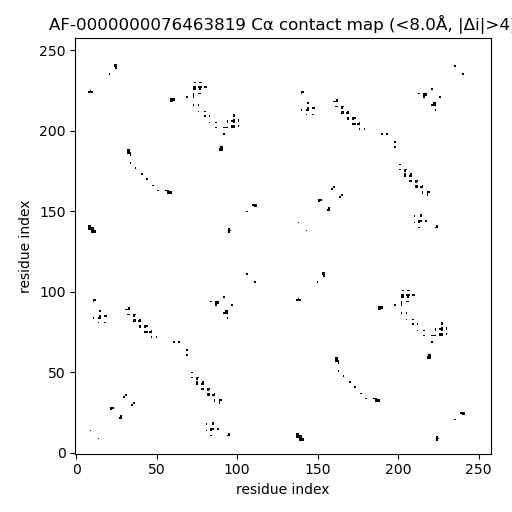7 ? -7.484 -3.984 2.629 1 98.88 77 LEU B N 1
ATOM 1644 C CA . LEU B 1 77 ? -6.469 -3.721 1.615 1 98.88 77 LEU B CA 1
ATOM 1645 C C . LEU B 1 77 ? -6.445 -2.242 1.242 1 98.88 77 LEU B C 1
ATOM 1647 O O . LEU B 1 77 ? -5.371 -1.655 1.083 1 98.88 77 LEU B O 1
ATOM 1651 N N . SER B 1 78 ? -7.602 -1.675 1.123 1 98.88 78 SER B N 1
ATOM 1652 C CA . SER B 1 78 ? -7.742 -0.267 0.767 1 98.88 78 SER B CA 1
ATOM 1653 C C . SER B 1 78 ? -7.141 0.636 1.84 1 98.88 78 SER B C 1
ATOM 1655 O O . SER B 1 78 ? -6.449 1.605 1.526 1 98.88 78 SER B O 1
ATOM 1657 N N . ASP B 1 79 ? -7.414 0.299 3.121 1 98.88 79 ASP B N 1
ATOM 1658 C CA . ASP B 1 79 ? -6.863 1.104 4.207 1 98.88 79 ASP B CA 1
ATOM 1659 C C . ASP B 1 79 ? -5.34 1.121 4.16 1 98.88 79 ASP B C 1
ATOM 1661 O O . ASP B 1 79 ? -4.719 2.17 4.344 1 98.88 79 ASP B O 1
ATOM 1665 N N . VAL B 1 80 ? -4.727 -0.011 3.896 1 98.94 80 VAL B N 1
ATOM 1666 C CA . VAL B 1 80 ? -3.275 -0.089 3.771 1 98.94 80 VAL B CA 1
ATOM 1667 C C . VAL B 1 80 ? -2.807 0.795 2.619 1 98.94 80 VAL B C 1
ATOM 1669 O O . VAL B 1 80 ? -1.876 1.59 2.775 1 98.94 80 VAL B O 1
ATOM 1672 N N . LEU B 1 81 ? -3.457 0.715 1.485 1 98.94 81 LEU B N 1
ATOM 1673 C CA . LEU B 1 81 ? -3.08 1.498 0.313 1 98.94 81 LEU B CA 1
ATOM 1674 C C . LEU B 1 81 ? -3.195 2.992 0.597 1 98.94 81 LEU B C 1
ATOM 1676 O O . LEU B 1 81 ? -2.281 3.76 0.284 1 98.94 81 LEU B O 1
ATOM 1680 N N . LEU B 1 82 ? -4.285 3.408 1.182 1 98.81 82 LEU B N 1
ATOM 1681 C CA . LEU B 1 82 ? -4.562 4.824 1.387 1 98.81 82 LEU B CA 1
ATOM 1682 C C . LEU B 1 82 ? -3.568 5.438 2.371 1 98.81 82 LEU B C 1
ATOM 1684 O O . LEU B 1 82 ? -3.055 6.531 2.139 1 98.81 82 LEU B O 1
ATOM 1688 N N . TYR B 1 83 ? -3.217 4.691 3.439 1 98.75 83 TYR B N 1
ATOM 1689 C CA . TYR B 1 83 ? -2.227 5.219 4.371 1 98.75 83 TYR B CA 1
ATOM 1690 C C . TYR B 1 83 ? -0.836 5.219 3.748 1 98.75 83 TYR B C 1
ATOM 1692 O O . TYR B 1 83 ? -0.022 6.102 4.027 1 98.75 83 TYR B O 1
ATOM 1700 N N . LEU B 1 84 ? -0.557 4.219 2.943 1 98.88 84 LEU B N 1
ATOM 1701 C CA . LEU B 1 84 ? 0.725 4.176 2.248 1 98.88 84 LEU B CA 1
ATOM 1702 C C . LEU B 1 84 ? 0.881 5.379 1.321 1 98.88 84 LEU B C 1
ATOM 1704 O O . LEU B 1 84 ? 1.934 6.02 1.303 1 98.88 84 LEU B O 1
ATOM 1708 N N . VAL B 1 85 ? -0.12 5.664 0.552 1 98.75 85 VAL B N 1
ATOM 1709 C CA . VAL B 1 85 ? -0.111 6.789 -0.38 1 98.75 85 VAL B CA 1
ATOM 1710 C C . VAL B 1 85 ? 0.044 8.102 0.39 1 98.75 85 VAL B C 1
ATOM 1712 O O . VAL B 1 85 ? 0.846 8.953 0.012 1 98.75 85 VAL B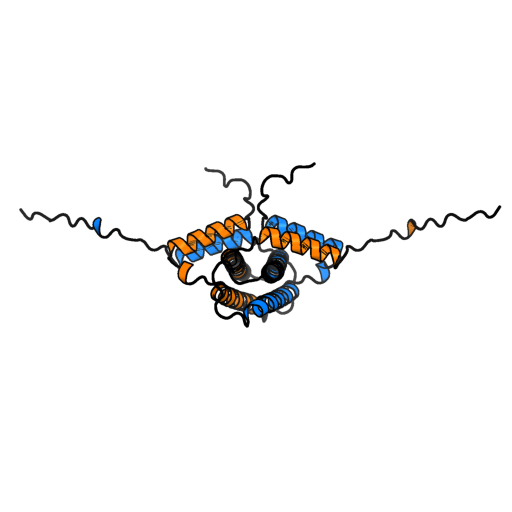 O 1
ATOM 1715 N N . ARG B 1 86 ? -0.723 8.242 1.501 1 98.5 86 ARG B N 1
ATOM 1716 C CA . ARG B 1 86 ? -0.644 9.469 2.297 1 98.5 86 ARG B CA 1
ATOM 1717 C C . ARG B 1 86 ? 0.736 9.617 2.93 1 98.5 86 ARG B C 1
ATOM 1719 O O . ARG B 1 86 ? 1.299 10.719 2.947 1 98.5 86 ARG B O 1
ATOM 1726 N N . LEU B 1 87 ? 1.28 8.523 3.418 1 98.5 87 LEU B N 1
ATOM 1727 C CA . LEU B 1 87 ? 2.613 8.539 4.012 1 98.5 87 LEU B CA 1
ATOM 1728 C C . LEU B 1 87 ? 3.658 8.969 2.984 1 98.5 87 LEU B C 1
ATOM 1730 O O . LEU B 1 87 ? 4.492 9.828 3.264 1 98.5 87 LEU B O 1
ATOM 1734 N N . SER B 1 88 ? 3.609 8.344 1.81 1 98.62 88 SER B N 1
ATOM 1735 C CA . SER B 1 88 ? 4.559 8.695 0.762 1 98.62 88 SER B CA 1
ATOM 1736 C C . SER B 1 88 ? 4.469 10.18 0.417 1 98.62 88 SER B C 1
ATOM 1738 O O . SER B 1 88 ? 5.492 10.844 0.229 1 98.62 88 SER B O 1
ATOM 1740 N N . ASP B 1 89 ? 3.283 10.648 0.356 1 97.69 89 ASP B N 1
ATOM 1741 C CA . ASP B 1 89 ? 3.051 12.062 0.051 1 97.69 89 ASP B CA 1
ATOM 1742 C C . ASP B 1 89 ? 3.645 12.961 1.13 1 97.69 89 ASP B C 1
ATOM 1744 O O . ASP B 1 89 ? 4.336 13.938 0.822 1 97.69 89 ASP B O 1
ATOM 1748 N N . MET B 1 90 ? 3.406 12.648 2.385 1 97.25 90 MET B N 1
ATOM 1749 C CA . MET B 1 90 ? 3.91 13.438 3.502 1 97.25 90 MET B CA 1
ATOM 1750 C C . MET B 1 90 ? 5.434 13.391 3.561 1 97.25 90 MET B C 1
ATOM 1752 O O . MET B 1 90 ? 6.07 14.32 4.059 1 97.25 90 MET B O 1
ATOM 1756 N N . CYS B 1 91 ? 6.02 12.398 2.998 1 97.31 91 CYS B N 1
ATOM 1757 C CA . CYS B 1 91 ? 7.469 12.25 2.971 1 97.31 91 CYS B CA 1
ATOM 1758 C C . CYS B 1 91 ? 8.062 12.922 1.74 1 97.31 91 CYS B C 1
ATOM 1760 O O . CYS B 1 91 ? 9.289 13.023 1.613 1 97.31 91 CYS B O 1
ATOM 1762 N N . GLY B 1 92 ? 7.207 13.297 0.804 1 96.25 92 GLY B N 1
ATOM 1763 C CA . GLY B 1 92 ? 7.688 13.906 -0.423 1 96.25 92 GLY B CA 1
ATOM 1764 C C . GLY B 1 92 ? 8.227 12.898 -1.422 1 96.25 92 GLY B C 1
ATOM 1765 O O . GLY B 1 92 ? 9.078 13.234 -2.25 1 96.25 92 GLY B O 1
ATOM 1766 N N . VAL B 1 93 ? 7.793 11.711 -1.319 1 97.25 93 VAL B N 1
ATOM 1767 C CA . VAL B 1 93 ? 8.25 10.641 -2.205 1 97.25 93 VAL B CA 1
ATOM 1768 C C . VAL B 1 93 ? 7.223 10.422 -3.314 1 97.25 93 VAL B C 1
ATOM 1770 O O . VAL B 1 93 ? 6.031 10.266 -3.043 1 97.25 93 VAL B O 1
ATOM 1773 N N . ASP B 1 94 ? 7.633 10.484 -4.555 1 97.12 94 ASP B N 1
ATOM 1774 C CA . ASP B 1 94 ? 6.809 10.039 -5.672 1 97.12 94 ASP B CA 1
ATOM 1775 C C . ASP B 1 94 ? 6.719 8.516 -5.707 1 97.12 94 ASP B C 1
ATOM 1777 O O . ASP B 1 94 ? 7.594 7.844 -6.262 1 97.12 94 ASP B O 1
ATOM 1781 N N . LEU B 1 95 ? 5.691 8.039 -5.254 1 98.38 95 LEU B N 1
ATOM 1782 C CA . LEU B 1 95 ? 5.559 6.602 -5.02 1 98.38 95 LEU B CA 1
ATOM 1783 C C . LEU B 1 95 ? 5.543 5.836 -6.34 1 98.38 95 LEU B C 1
ATOM 1785 O O . LEU B 1 95 ? 6.094 4.738 -6.43 1 98.38 95 LEU B O 1
ATOM 1789 N N . GLY B 1 96 ? 4.852 6.34 -7.312 1 98 96 GLY B N 1
ATOM 1790 C CA . GLY B 1 96 ? 4.824 5.691 -8.617 1 98 96 GLY B CA 1
ATOM 1791 C C . GLY B 1 96 ? 6.199 5.543 -9.234 1 98 96 GLY B C 1
ATOM 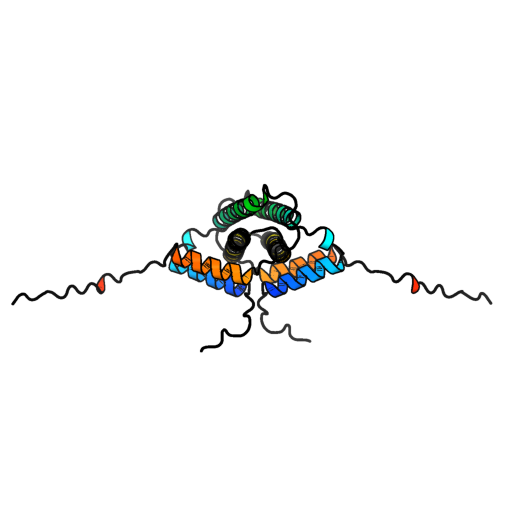1792 O O . GLY B 1 96 ? 6.582 4.445 -9.656 1 98 96 GLY B O 1
ATOM 1793 N N . LYS B 1 97 ? 6.922 6.629 -9.25 1 97.56 97 LYS B N 1
ATOM 1794 C CA . LYS B 1 97 ? 8.273 6.602 -9.805 1 97.56 97 LYS B CA 1
ATOM 1795 C C . LYS B 1 97 ? 9.172 5.668 -8.992 1 97.56 97 LYS B C 1
ATOM 1797 O O . LYS B 1 97 ? 9.961 4.91 -9.562 1 97.56 97 LYS B O 1
ATOM 1802 N N . ALA B 1 98 ? 9.125 5.785 -7.715 1 98.25 98 ALA B N 1
ATOM 1803 C CA . ALA B 1 98 ? 9.922 4.926 -6.844 1 98.25 98 ALA B CA 1
ATOM 1804 C C . ALA B 1 98 ? 9.617 3.451 -7.102 1 98.25 98 ALA B C 1
ATOM 1806 O O . ALA B 1 98 ? 10.523 2.621 -7.145 1 98.25 98 ALA B O 1
ATOM 1807 N N . ALA B 1 99 ? 8.344 3.096 -7.281 1 98.5 99 ALA B N 1
ATOM 1808 C CA . ALA B 1 99 ? 7.934 1.714 -7.512 1 98.5 99 ALA B CA 1
ATOM 1809 C C . ALA B 1 99 ? 8.492 1.188 -8.836 1 98.5 99 ALA B C 1
ATOM 1811 O O . ALA B 1 99 ? 8.992 0.065 -8.898 1 98.5 99 ALA B O 1
ATOM 1812 N N . LEU B 1 100 ? 8.352 1.968 -9.852 1 98 100 LEU B N 1
ATOM 1813 C CA . LEU B 1 100 ? 8.883 1.548 -11.148 1 98 100 LEU B CA 1
ATOM 1814 C C . LEU B 1 100 ? 10.391 1.338 -11.078 1 98 100 LEU B C 1
ATOM 1816 O O . LEU B 1 100 ? 10.914 0.367 -11.625 1 98 100 LEU B O 1
ATOM 1820 N N . ARG B 1 101 ? 11.078 2.27 -10.414 1 97.69 101 ARG B N 1
ATOM 1821 C CA . ARG B 1 101 ? 12.516 2.107 -10.211 1 97.69 101 ARG B CA 1
ATOM 1822 C C . ARG B 1 101 ? 12.82 0.824 -9.445 1 97.69 101 ARG B C 1
ATOM 1824 O O . ARG B 1 101 ? 13.758 0.104 -9.773 1 97.69 101 ARG B O 1
ATOM 1831 N N . LYS B 1 102 ? 12.055 0.564 -8.422 1 98.44 102 LYS B N 1
ATOM 1832 C CA . LYS B 1 102 ? 12.266 -0.63 -7.609 1 98.44 102 LYS B CA 1
ATOM 1833 C C . LYS B 1 102 ? 12.086 -1.898 -8.438 1 98.44 102 LYS B C 1
ATOM 1835 O O . LYS B 1 102 ? 12.828 -2.867 -8.266 1 98.44 102 LYS B O 1
ATOM 1840 N N . VAL B 1 103 ? 11.141 -1.927 -9.312 1 97.94 103 VAL B N 1
ATOM 1841 C CA . VAL B 1 103 ? 10.922 -3.072 -10.188 1 97.94 103 VAL B CA 1
ATOM 1842 C C . VAL B 1 103 ? 12.148 -3.297 -11.062 1 97.94 103 VAL B C 1
ATOM 1844 O O . VAL B 1 103 ? 12.586 -4.434 -11.258 1 97.94 103 VAL B O 1
ATOM 1847 N N . GLN B 1 104 ? 12.633 -2.209 -11.594 1 97.31 104 GLN B N 1
ATOM 1848 C CA . GLN B 1 104 ? 13.828 -2.309 -12.414 1 97.31 104 GLN B CA 1
ATOM 1849 C C . GLN B 1 104 ? 15.008 -2.854 -11.609 1 97.31 104 GLN B C 1
ATOM 1851 O O . GLN B 1 104 ? 15.758 -3.705 -12.094 1 97.31 104 GLN B O 1
ATOM 1856 N N . LEU B 1 105 ? 15.234 -2.377 -10.414 1 97.75 105 LEU B N 1
ATOM 1857 C CA . LEU B 1 105 ? 16.297 -2.857 -9.547 1 97.75 105 LEU B CA 1
ATOM 1858 C C . LEU B 1 105 ? 16.141 -4.344 -9.25 1 97.75 105 LEU B C 1
ATOM 1860 O O . LEU B 1 105 ? 17.109 -5.098 -9.258 1 97.75 105 LEU B O 1
ATOM 1864 N N . ASN B 1 106 ? 14.859 -4.762 -9 1 96.88 106 ASN B N 1
ATOM 1865 C CA . ASN B 1 106 ? 14.578 -6.168 -8.742 1 96.88 106 ASN B CA 1
ATOM 1866 C C . ASN B 1 106 ? 14.859 -7.031 -9.977 1 96.88 106 ASN B C 1
ATOM 1868 O O . ASN B 1 106 ? 15.297 -8.172 -9.852 1 96.88 106 ASN B O 1
ATOM 1872 N N . ALA B 1 107 ? 14.594 -6.508 -11.109 1 95.88 107 ALA B N 1
ATOM 1873 C CA . ALA B 1 107 ? 14.836 -7.238 -12.352 1 95.88 107 ALA B CA 1
ATOM 1874 C C . ALA B 1 107 ? 16.328 -7.492 -12.547 1 95.88 107 ALA B C 1
ATOM 1876 O O . ALA B 1 107 ? 16.719 -8.539 -13.07 1 95.88 107 ALA B O 1
ATOM 1877 N N . VAL B 1 108 ? 17.156 -6.547 -12.164 1 96.44 108 VAL B N 1
ATOM 1878 C CA . VAL B 1 108 ? 18.594 -6.691 -12.25 1 96.44 108 VAL B CA 1
ATOM 1879 C C . VAL B 1 108 ? 19.078 -7.719 -11.227 1 96.44 108 VAL B C 1
ATOM 1881 O O . VAL B 1 108 ? 19.891 -8.586 -11.547 1 96.44 108 VAL B O 1
ATOM 1884 N N . LYS B 1 109 ? 18.562 -7.656 -10.023 1 96.38 109 LYS B N 1
ATOM 1885 C CA . LYS B 1 109 ? 18.953 -8.547 -8.93 1 96.38 109 LYS B CA 1
ATOM 1886 C C . LYS B 1 109 ? 18.5 -9.977 -9.195 1 96.38 109 LYS B C 1
ATOM 1888 O O . LYS B 1 109 ? 19.188 -10.93 -8.844 1 96.38 109 LYS B O 1
ATOM 1893 N N . TYR B 1 110 ? 17.281 -10.07 -9.758 1 95.25 110 TYR B N 1
ATOM 1894 C CA . TYR B 1 110 ? 16.672 -11.359 -10.086 1 95.25 110 TYR B CA 1
ATOM 1895 C C . TYR B 1 110 ? 16.344 -11.438 -11.578 1 95.25 110 TYR B C 1
ATOM 1897 O O . TYR B 1 110 ? 15.188 -11.32 -11.969 1 95.25 110 TYR B O 1
ATOM 1905 N N . PRO B 1 111 ? 17.375 -11.773 -12.359 1 93.38 111 PRO B N 1
ATOM 1906 C CA . PRO B 1 111 ? 17.141 -11.812 -13.805 1 93.38 111 PRO B CA 1
ATOM 1907 C C . PRO B 1 111 ? 16.203 -12.938 -14.219 1 93.38 111 PRO B C 1
ATOM 1909 O O . PRO B 1 111 ? 16.047 -13.922 -13.492 1 93.38 111 PRO B O 1
ATOM 1912 N N . LYS B 1 112 ? 15.562 -12.648 -15.32 1 89.75 112 LYS B N 1
ATOM 1913 C CA . LYS B 1 112 ? 14.633 -13.656 -15.836 1 89.75 112 LYS B CA 1
ATOM 1914 C C . LYS B 1 112 ? 15.359 -14.945 -16.188 1 89.75 112 LYS B C 1
ATOM 1916 O O . LYS B 1 112 ? 16.547 -14.922 -16.531 1 89.75 112 LYS B O 1
ATOM 1921 N N . LYS B 1 113 ? 14.68 -15.961 -16.078 1 80.81 113 LYS B N 1
ATOM 1922 C CA . LYS B 1 113 ? 15.258 -17.25 -16.469 1 80.81 113 LYS B CA 1
ATOM 1923 C C . LYS B 1 113 ? 15.438 -17.328 -17.984 1 80.81 113 LYS B C 1
ATOM 1925 O O . LYS B 1 113 ? 14.539 -16.953 -18.734 1 80.81 113 LYS B O 1
ATOM 1930 N N . VAL B 1 114 ? 16.703 -17.266 -18.359 1 69.62 114 VAL B N 1
ATOM 1931 C CA . VAL B 1 114 ? 17 -17.453 -19.781 1 69.62 114 VAL B CA 1
ATOM 1932 C C . VAL B 1 114 ? 16.906 -18.938 -20.125 1 69.62 114 VAL B C 1
ATOM 1934 O O . VAL B 1 114 ? 17.547 -19.781 -19.469 1 69.62 114 VAL B O 1
ATOM 1937 N N . TYR B 1 115 ? 15.766 -19.312 -20.531 1 58.56 115 TYR B N 1
ATOM 1938 C CA . TYR B 1 115 ? 15.773 -20.688 -21.031 1 58.56 115 TYR B CA 1
ATOM 1939 C C . TYR B 1 115 ? 16.719 -20.828 -22.219 1 58.56 115 TYR B C 1
ATOM 1941 O O . TYR B 1 115 ? 16.609 -20.078 -23.203 1 58.56 115 TYR B O 1
ATOM 1949 N N . GLU B 1 116 ? 17.922 -21.031 -21.984 1 53.38 116 GLU B N 1
ATOM 1950 C CA . GLU B 1 116 ? 18.766 -21.453 -23.078 1 53.38 116 GLU B CA 1
ATOM 1951 C C . GLU B 1 116 ? 18.156 -22.641 -23.828 1 53.38 116 GLU B C 1
ATOM 1953 O O . GLU B 1 116 ? 17.75 -23.625 -23.203 1 53.38 116 GLU B O 1
ATOM 1958 N N . ASP B 1 117 ? 17.516 -22.391 -24.875 1 54.19 117 ASP B N 1
ATOM 1959 C CA . ASP B 1 117 ? 17.281 -23.531 -25.766 1 54.19 117 ASP B CA 1
ATOM 1960 C C . ASP B 1 117 ? 18.516 -24.438 -25.844 1 54.19 117 ASP B C 1
ATOM 1962 O O . ASP B 1 117 ? 19.594 -23.984 -26.266 1 54.19 117 ASP B O 1
ATOM 1966 N N . PRO B 1 118 ? 18.594 -25.422 -25.109 1 55.94 118 PRO B N 1
ATOM 1967 C CA . PRO B 1 118 ? 19.734 -26.328 -25.281 1 55.94 118 PRO B CA 1
ATOM 1968 C C . PRO B 1 118 ? 20.047 -26.594 -26.75 1 55.94 118 PRO B C 1
ATOM 1970 O O . PRO B 1 118 ? 21.156 -27.031 -27.078 1 55.94 118 PRO B O 1
ATOM 1973 N N . SER B 1 119 ? 19 -26.562 -27.578 1 54.78 119 SER B N 1
ATOM 1974 C CA . SER B 1 119 ? 19.234 -27.016 -28.953 1 54.78 119 SER B CA 1
ATOM 1975 C C . SER B 1 119 ? 20.172 -26.078 -29.703 1 54.78 119 SER B C 1
ATOM 1977 O O . SER B 1 119 ? 20.641 -26.406 -30.797 1 54.78 119 SER B O 1
ATOM 1979 N N . SER B 1 120 ? 20.25 -24.875 -29.25 1 51.75 120 SER B N 1
ATOM 1980 C CA . SER B 1 120 ? 21.047 -24.016 -30.109 1 51.75 120 SER B CA 1
ATOM 1981 C C . SER B 1 120 ? 22.531 -24.203 -29.859 1 51.75 120 SER B C 1
ATOM 1983 O O . SER B 1 120 ? 23.344 -23.406 -30.344 1 51.75 120 SER B O 1
ATOM 1985 N N . SER B 1 121 ? 22.906 -24.969 -28.828 1 49.12 121 SER B N 1
ATOM 1986 C CA . SER B 1 121 ? 24.328 -25.312 -28.812 1 49.12 121 SER B CA 1
ATOM 1987 C C . SER B 1 121 ? 24.703 -26.156 -30.031 1 49.12 121 SER B C 1
ATOM 1989 O O . SER B 1 121 ? 24.5 -27.375 -30.047 1 49.12 121 SER B O 1
ATOM 1991 N N . THR B 1 122 ? 24.344 -25.672 -31.281 1 47 122 THR B N 1
ATOM 1992 C CA . THR B 1 122 ? 24.875 -26.344 -32.469 1 47 122 THR B CA 1
ATOM 1993 C C . THR B 1 122 ? 26.391 -26.438 -32.406 1 47 122 THR B C 1
ATOM 1995 O O . THR B 1 122 ? 27.078 -25.406 -32.469 1 47 122 THR B O 1
ATOM 1998 N N . VAL B 1 123 ? 26.922 -27.312 -31.641 1 49.22 123 VAL B N 1
ATOM 1999 C CA . VAL B 1 123 ? 28.312 -27.719 -31.781 1 49.22 123 VAL B CA 1
ATOM 2000 C C . VAL B 1 123 ? 28.625 -28.031 -33.25 1 49.22 123 VAL B C 1
ATOM 2002 O O . VAL B 1 123 ? 28 -28.891 -33.844 1 49.22 123 VAL B O 1
ATOM 2005 N N . SER B 1 124 ? 28.969 -27.047 -34 1 46.56 124 SER B N 1
ATOM 2006 C CA . SER B 1 124 ? 29.516 -27.266 -35.344 1 46.56 124 SER B CA 1
ATOM 2007 C C . SER B 1 124 ? 30.656 -28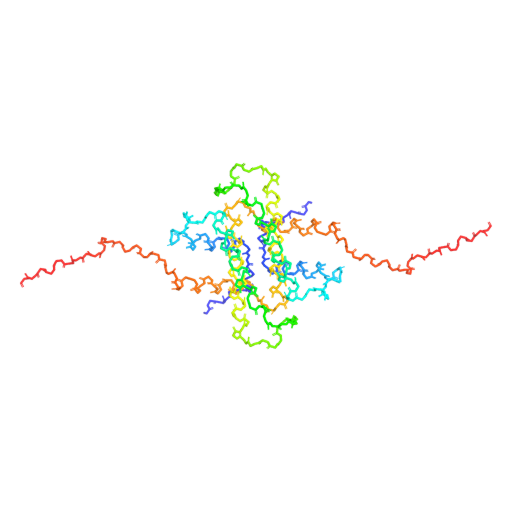.281 -35.312 1 46.56 124 SER B C 1
ATOM 2009 O O . SER B 1 124 ? 31.594 -28.141 -34.531 1 46.56 124 SER B O 1
ATOM 2011 N N . PRO B 1 125 ? 30.406 -29.516 -35.719 1 46.25 125 PRO B N 1
ATOM 2012 C CA . PRO B 1 125 ? 31.484 -30.5 -35.844 1 46.25 125 PRO B CA 1
ATOM 2013 C C . PRO B 1 125 ? 32.688 -29.938 -36.594 1 46.25 125 PRO B C 1
ATOM 2015 O O . PRO B 1 125 ? 32.531 -29.281 -37.625 1 46.25 125 PRO B O 1
ATOM 2018 N N . ASN B 1 126 ? 33.625 -29.328 -35.906 1 42.78 126 ASN B N 1
ATOM 2019 C CA . ASN B 1 126 ? 34.906 -28.984 -36.531 1 42.78 126 ASN B CA 1
ATOM 2020 C C . ASN B 1 126 ? 35.438 -30.141 -37.375 1 42.78 126 ASN B C 1
ATOM 2022 O O . ASN B 1 126 ? 35.688 -31.234 -36.875 1 42.78 126 ASN B O 1
ATOM 2026 N N . ASN B 1 127 ? 34.906 -30.328 -38.594 1 40 127 ASN B N 1
ATOM 2027 C CA . ASN B 1 127 ? 35.5 -31.188 -39.625 1 40 127 ASN B CA 1
ATOM 2028 C C . ASN B 1 127 ? 37 -30.938 -39.75 1 40 127 ASN B C 1
ATOM 2030 O O . ASN B 1 127 ? 37.406 -29.859 -40.219 1 40 127 ASN B O 1
ATOM 2034 N N . THR B 1 128 ? 37.844 -31.375 -38.812 1 36.53 128 THR B N 1
ATOM 2035 C CA . THR B 1 128 ? 39.281 -31.516 -39 1 36.53 128 THR B CA 1
ATOM 2036 C C . THR B 1 128 ? 39.562 -32.219 -40.312 1 36.53 128 THR B C 1
ATOM 2038 O O . THR B 1 128 ? 39.25 -33.406 -40.5 1 36.53 128 THR B O 1
ATOM 2041 N N . ASN B 1 129 ? 39.438 -31.422 -41.406 1 32.19 129 ASN B N 1
ATOM 2042 C CA . ASN B 1 129 ? 40.219 -31.828 -42.594 1 32.19 129 ASN B CA 1
ATOM 2043 C C . ASN B 1 129 ? 41.719 -31.844 -42.281 1 32.19 129 ASN B C 1
ATOM 2045 O O . ASN B 1 129 ? 42.219 -30.953 -41.625 1 32.19 129 ASN B O 1
#

Sequence (258 aa):
MAGVPPEAHVSLDQLKQIMDEFAKERDWEQFHSPRNLLLALVGEVGELSEIFQWKGEVPKGLLDWKEEEKVHLGEELSDVLLYLVRLSDMCGVDLGKAALRKVQLNAVKYPKKVYEDPSSSTVSPNNTNMAGVPPEAHVSLDQLKQIMDEFAKERDWEQFHSPRNLLLALVGEVGELSEIFQWKGEVPKGLLDWKEEEKVHLGEELSDVLLYLVRLSDMCGVDLGKAALRKVQLNAVKYPKKVYEDPSSSTVSPNNTN

Radius of gyration: 23.76 Å; Cα contacts (8 Å, |Δi|>4): 233; chains: 2; bounding box: 86×76×59 Å

Secondary structure (DSSP, 8-state):
-----S--PPBHHHHHHHHHHHHHHTT-GGG--HHHHHHHHHHHHHHHHHHHTTS-S--GGGTTS-HHHHHHHHHHHHHHHHHHHHHHHHHT--HHHHHHHHHHHHHHHS-------GGG---------/-----S--PPBHHHHHHHHHHHHHHTT-GGG--HHHHHHHHHHHHHHHHHHHTTS-S--GGGTTS-HHHHHHHHHHHHHHHHHHHHHHHHHT--HHHHHHHHHHHHHHHS-------GGG---------

Foldseek 3Di:
DPPPPPPPPDDLVNLLVVLVVVCVVVVNVVVLALVSLVVQLVVLVVVLCVLCVPVPDADPPNVVDDPVSVVVNVVSVVSNSSSVSSSCVNVVHPPVVVVVVVVVVVCVVPPDDDPPPPVVPPPPPPPPD/DPPPPPPPPDDLVNLLVVLVVVCVVVVNVVVDALVSLVVQLVVLVVVLCVLCVPVPDADPPNVVDDPVSVVVNVVSVVSNSSSVSSSCVNVVHPPVVVVVVVVVVVCVVPPDDDPPPPVPVPPPPPPPD

Solvent-accessible surface area (backbone atoms only — not comparable to full-atom values): 14593 Å² total; per-residue (Å²): 128,83,65,78,67,73,93,72,71,44,28,54,62,55,51,39,51,52,51,51,49,57,27,59,52,55,69,41,58,87,68,55,33,39,61,52,30,47,52,50,28,52,50,30,48,49,57,41,46,57,73,52,68,83,59,70,85,47,59,68,46,41,78,89,55,53,70,68,55,50,53,52,47,34,44,32,53,20,48,30,49,53,32,49,43,50,29,32,52,32,45,62,43,60,56,50,62,33,31,55,51,44,51,52,53,48,42,69,78,54,58,62,65,73,76,68,62,71,73,70,66,66,73,70,75,76,73,80,122,126,85,66,79,66,73,90,74,71,43,28,53,61,56,52,40,52,51,52,50,50,55,27,58,50,57,68,40,57,89,65,56,32,39,60,52,30,48,51,50,28,54,50,30,48,48,59,42,46,56,72,53,70,81,57,71,85,48,58,68,45,42,79,90,56,53,70,70,55,52,52,52,48,34,44,32,54,21,48,31,50,52,32,47,45,49,29,32,53,32,45,62,44,62,56,51,61,32,31,55,51,44,51,53,53,47,44,68,77,54,58,61,66,73,76,69,63,72,75,71,66,66,74,71,76,77,76,82,121

pLDDT: mean 86.75, std 20.15, range [23.42, 98.94]

Organism: Glycine soja (NCBI:txid3848)

Nearest PDB structures (foldseek):
  7mu5-assembly1_A  TM=9.553E-01  e=3.427E-09  Homo sapiens
  6sqw-assembly1_A  TM=9.474E-01  e=3.238E-09  Mus musculus
  2oig-assembly1_B  TM=9.282E-01  e=5.193E-08  Mus musculus
  2oie-assembly1_C  TM=8.971E-01  e=6.155E-08  Mus musculus
  2oig-assembly1_A  TM=9.360E-01  e=1.360E-07  Mus musculus